Protein AF-A0A2V5GZK0-F1 (afdb_monomer_lite)

pLDDT: mean 77.57, std 19.07, range [30.5, 97.25]

Structure (mmCIF, N/CA/C/O backbone):
data_AF-A0A2V5GZK0-F1
#
_entry.id   AF-A0A2V5GZK0-F1
#
loop_
_atom_site.group_PDB
_atom_site.id
_atom_site.type_symbol
_atom_site.label_atom_id
_atom_site.label_alt_id
_atom_site.label_comp_id
_atom_site.label_asym_id
_atom_site.label_entity_id
_atom_site.label_seq_id
_atom_site.pdbx_PDB_ins_code
_atom_site.Cartn_x
_atom_site.Cartn_y
_atom_site.Cartn_z
_atom_site.occupancy
_atom_site.B_iso_or_equiv
_atom_site.auth_seq_id
_atom_site.auth_comp_id
_atom_site.auth_asym_id
_atom_site.auth_atom_id
_atom_site.pdbx_PDB_model_num
ATOM 1 N N . MET A 1 1 ? 24.890 25.738 12.153 1.00 35.41 1 MET A N 1
ATOM 2 C CA . MET A 1 1 ? 25.594 25.130 11.006 1.00 35.41 1 MET A CA 1
ATOM 3 C C . MET A 1 1 ? 24.716 25.341 9.793 1.00 35.41 1 MET A C 1
ATOM 5 O O . MET A 1 1 ? 23.676 24.708 9.693 1.00 35.41 1 MET A O 1
ATOM 9 N N . LEU A 1 2 ? 25.065 26.335 8.979 1.00 34.94 2 LEU A N 1
ATOM 10 C CA . LEU A 1 2 ? 24.353 26.691 7.757 1.00 34.94 2 LEU A CA 1
ATOM 11 C C . LEU A 1 2 ? 24.806 25.709 6.673 1.00 34.94 2 LEU A C 1
ATOM 13 O O . LEU A 1 2 ? 25.949 25.783 6.228 1.00 34.94 2 LEU A O 1
ATOM 17 N N . PHE A 1 3 ? 23.953 24.750 6.324 1.00 30.50 3 PHE A N 1
ATOM 18 C CA . PHE A 1 3 ? 24.156 23.928 5.136 1.00 30.50 3 PHE A CA 1
ATOM 19 C C . PHE A 1 3 ? 23.784 24.788 3.931 1.00 30.50 3 PHE A C 1
ATOM 21 O O . PHE A 1 3 ? 22.629 25.166 3.762 1.00 30.50 3 PHE A O 1
ATOM 28 N N . THR A 1 4 ? 24.793 25.178 3.163 1.00 37.44 4 THR A N 1
ATOM 29 C CA . THR A 1 4 ? 24.654 25.982 1.954 1.00 37.44 4 THR A CA 1
ATOM 30 C C . THR A 1 4 ? 23.901 25.193 0.880 1.00 37.44 4 THR A C 1
ATOM 32 O O . THR A 1 4 ? 24.264 24.068 0.540 1.00 37.44 4 THR A O 1
ATOM 35 N N . GLU A 1 5 ? 22.862 25.811 0.316 1.00 40.19 5 GLU A N 1
ATOM 36 C CA . GLU A 1 5 ? 22.024 25.305 -0.787 1.00 40.19 5 GLU A CA 1
ATOM 37 C C . GLU A 1 5 ? 22.779 25.183 -2.132 1.00 40.19 5 GLU A C 1
ATOM 39 O O . GLU A 1 5 ? 22.203 24.824 -3.156 1.00 40.19 5 GLU A O 1
ATOM 44 N N . GLU A 1 6 ? 24.090 25.431 -2.157 1.00 37.78 6 GLU A N 1
ATOM 45 C CA . GLU A 1 6 ? 24.890 25.494 -3.387 1.00 37.78 6 GLU A CA 1
ATOM 46 C C . GLU A 1 6 ? 25.381 24.128 -3.902 1.00 37.78 6 GLU A C 1
ATOM 48 O O . GLU A 1 6 ? 25.922 24.047 -5.003 1.00 37.78 6 GLU A O 1
ATOM 53 N N . SER A 1 7 ? 25.172 23.028 -3.169 1.00 36.62 7 SER A N 1
ATOM 54 C CA . SER A 1 7 ? 25.746 21.722 -3.547 1.00 36.62 7 SER A CA 1
ATOM 55 C C . SER A 1 7 ? 24.873 20.864 -4.487 1.00 36.62 7 SER A C 1
ATOM 57 O O . SER A 1 7 ? 25.317 19.817 -4.955 1.00 36.62 7 SER A O 1
ATOM 59 N N . MET A 1 8 ? 23.645 21.285 -4.823 1.00 36.19 8 MET A N 1
ATOM 60 C CA . MET A 1 8 ? 22.738 20.522 -5.712 1.00 36.19 8 MET A CA 1
ATOM 61 C C . MET A 1 8 ? 22.694 21.030 -7.165 1.00 36.19 8 MET A C 1
ATOM 63 O O . MET A 1 8 ? 21.909 20.536 -7.972 1.00 36.19 8 MET A O 1
ATOM 67 N N . ALA A 1 9 ? 23.564 21.973 -7.538 1.00 39.50 9 ALA A N 1
ATOM 68 C CA . ALA A 1 9 ? 23.581 22.598 -8.865 1.00 39.50 9 ALA A CA 1
ATOM 69 C C . ALA A 1 9 ? 24.653 22.039 -9.831 1.00 39.50 9 ALA A C 1
ATOM 71 O O . ALA A 1 9 ? 25.054 22.736 -10.760 1.00 39.50 9 ALA A O 1
ATOM 72 N N . SER A 1 10 ? 25.128 20.798 -9.647 1.00 36.19 10 SER A N 1
ATOM 73 C CA . SER A 1 10 ? 26.243 20.232 -10.442 1.00 36.19 10 SER A CA 1
ATOM 74 C C . SER A 1 10 ? 25.873 19.044 -11.344 1.00 36.19 10 SER A C 1
ATOM 76 O O . SER A 1 10 ? 26.700 18.191 -11.651 1.00 36.19 10 SER A O 1
ATOM 78 N N . CYS A 1 11 ? 24.629 18.968 -11.816 1.00 34.59 11 CYS A N 1
ATOM 79 C CA . CYS A 1 11 ? 24.262 18.071 -12.919 1.00 34.59 11 CYS A CA 1
ATOM 80 C C . CYS A 1 11 ? 23.410 18.819 -13.947 1.00 34.59 11 CYS A C 1
ATOM 82 O O . CYS A 1 11 ? 22.282 18.438 -14.249 1.00 34.59 11 CYS A O 1
ATOM 84 N N . ARG A 1 12 ? 23.956 19.906 -14.509 1.00 41.22 12 ARG A N 1
ATOM 85 C CA . ARG A 1 12 ? 23.490 20.403 -15.810 1.00 41.22 12 ARG A CA 1
ATOM 86 C C . ARG A 1 12 ? 23.936 19.407 -16.874 1.00 41.22 12 ARG A C 1
ATOM 88 O O . ARG A 1 12 ? 24.981 19.554 -17.499 1.00 41.22 12 ARG A O 1
ATOM 95 N N . HIS A 1 13 ? 23.163 18.344 -17.045 1.00 49.69 13 HIS A N 1
ATOM 96 C CA . HIS A 1 13 ? 23.164 17.629 -18.307 1.00 49.69 13 HIS A CA 1
ATOM 97 C C . HIS A 1 13 ? 22.406 18.518 -19.291 1.00 49.69 13 HIS A C 1
ATOM 99 O O . HIS A 1 13 ? 21.186 18.436 -19.404 1.00 49.69 13 HIS A O 1
ATOM 105 N N . ASP A 1 14 ? 23.149 19.402 -19.963 1.00 48.88 14 ASP A N 1
ATOM 106 C CA . ASP A 1 14 ? 22.725 20.177 -21.137 1.00 48.88 14 ASP A CA 1
ATOM 107 C C . ASP A 1 14 ? 22.464 19.234 -22.329 1.00 48.88 14 ASP A C 1
ATOM 109 O O . ASP A 1 14 ? 22.981 19.394 -23.432 1.00 48.88 14 ASP A O 1
ATOM 113 N N . THR A 1 15 ? 21.704 18.167 -22.104 1.00 59.91 15 THR A N 1
ATOM 114 C CA . THR A 1 15 ? 21.316 17.204 -23.121 1.00 59.91 15 THR A CA 1
ATOM 115 C C . THR A 1 15 ? 19.849 17.456 -23.402 1.00 59.91 15 THR A C 1
ATOM 117 O O . THR A 1 15 ? 18.971 17.099 -22.620 1.00 59.91 15 THR A O 1
ATOM 120 N N . ASN A 1 16 ? 19.591 18.154 -24.506 1.00 74.25 16 ASN A N 1
ATOM 121 C CA . ASN A 1 16 ? 18.241 18.430 -24.974 1.00 74.25 16 ASN A CA 1
ATOM 122 C C . ASN A 1 16 ? 17.464 17.095 -25.089 1.00 74.25 16 ASN A C 1
ATOM 124 O O . ASN A 1 16 ? 17.919 16.208 -25.813 1.00 74.25 16 ASN A O 1
ATOM 128 N N . PRO A 1 17 ? 16.310 16.917 -24.421 1.00 73.50 17 PRO A N 1
ATOM 129 C CA . PRO A 1 17 ? 15.533 15.671 -24.474 1.00 73.50 17 PRO A CA 1
ATOM 130 C C . PRO A 1 17 ? 15.155 15.259 -25.895 1.00 73.50 17 PRO A C 1
ATOM 132 O O . PRO A 1 17 ? 15.156 14.074 -26.223 1.00 73.50 17 PRO A O 1
ATOM 135 N N . LEU A 1 18 ? 14.914 16.246 -26.762 1.00 76.69 18 LEU A N 1
ATOM 136 C CA . LEU A 1 18 ? 14.644 16.028 -28.181 1.00 76.69 18 LEU A CA 1
ATOM 137 C C . LEU A 1 18 ? 15.878 15.498 -28.926 1.00 76.69 18 LEU A C 1
ATOM 139 O O . LEU A 1 18 ? 15.735 14.733 -29.875 1.00 76.69 18 LEU A O 1
ATOM 143 N N . ALA A 1 19 ? 17.086 15.858 -28.481 1.00 85.75 19 ALA A N 1
ATOM 144 C CA . ALA A 1 19 ? 18.325 15.306 -29.021 1.00 85.75 19 ALA A CA 1
ATOM 145 C C . ALA A 1 19 ? 18.513 13.839 -28.603 1.00 85.75 19 ALA A C 1
ATOM 147 O O . ALA A 1 19 ? 18.838 13.014 -29.447 1.00 85.75 19 ALA A O 1
ATOM 148 N N . ILE A 1 20 ? 18.197 13.478 -27.351 1.00 88.69 20 ILE A N 1
ATOM 149 C CA . ILE A 1 20 ? 18.253 12.077 -26.892 1.00 88.69 20 ILE A CA 1
ATOM 150 C C . ILE A 1 20 ? 17.269 11.206 -27.686 1.00 88.69 20 ILE A C 1
ATOM 152 O O . ILE A 1 20 ? 17.608 10.097 -28.095 1.00 88.69 20 ILE A O 1
ATOM 156 N N . GLU A 1 21 ? 16.049 11.689 -27.932 1.00 90.75 21 GLU A N 1
ATOM 157 C CA . GLU A 1 21 ? 15.072 10.957 -28.746 1.00 90.75 21 GLU A CA 1
ATOM 158 C C . GLU A 1 21 ? 15.518 10.800 -30.205 1.00 90.75 21 GLU A C 1
ATOM 160 O O . GLU A 1 21 ? 15.359 9.716 -30.776 1.00 90.75 21 GLU A O 1
ATOM 165 N N . ALA A 1 22 ? 16.120 11.841 -30.788 1.00 92.38 22 ALA A N 1
ATOM 166 C CA . ALA A 1 22 ? 16.704 11.779 -32.124 1.00 92.38 22 ALA A CA 1
ATOM 167 C C . ALA A 1 22 ? 17.863 10.768 -32.199 1.00 92.38 22 ALA A C 1
ATOM 169 O O . ALA A 1 22 ? 17.910 9.959 -33.129 1.00 92.38 22 ALA A O 1
ATOM 170 N N . ASP A 1 23 ? 18.741 10.743 -31.195 1.00 93.75 23 ASP A N 1
ATOM 171 C CA . ASP A 1 23 ? 19.868 9.810 -31.114 1.00 93.75 23 ASP A CA 1
ATOM 172 C C . ASP A 1 23 ? 19.394 8.361 -30.939 1.00 93.75 23 ASP A C 1
ATOM 174 O O . ASP A 1 23 ? 19.894 7.450 -31.605 1.00 93.75 23 ASP A O 1
ATOM 178 N N . ILE A 1 24 ? 18.369 8.127 -30.109 1.00 93.88 24 ILE A N 1
ATOM 179 C CA . ILE A 1 24 ? 17.726 6.809 -29.983 1.00 93.88 24 ILE A CA 1
ATOM 180 C C . ILE A 1 24 ? 17.176 6.363 -31.342 1.00 93.88 24 ILE A C 1
ATOM 182 O O . ILE A 1 24 ? 17.410 5.223 -31.753 1.00 93.88 24 ILE A O 1
ATOM 186 N N . ALA A 1 25 ? 16.464 7.241 -32.053 1.00 94.69 25 ALA A N 1
ATOM 187 C CA . ALA A 1 25 ? 15.909 6.930 -33.367 1.00 94.69 25 ALA A CA 1
ATOM 188 C C . ALA A 1 25 ? 17.008 6.611 -34.397 1.00 94.69 25 ALA A C 1
ATOM 190 O O . ALA A 1 25 ? 16.883 5.641 -35.153 1.00 94.69 25 ALA A O 1
ATOM 191 N N . ALA A 1 26 ? 18.111 7.364 -34.389 1.00 95.44 26 ALA A N 1
ATOM 192 C CA . ALA A 1 26 ? 19.259 7.129 -35.260 1.00 95.44 26 ALA A CA 1
ATOM 193 C C . ALA A 1 26 ? 19.912 5.761 -34.994 1.00 95.44 26 ALA A C 1
ATOM 195 O O . ALA A 1 26 ? 20.136 4.985 -35.926 1.00 95.44 26 ALA A O 1
ATOM 196 N N . VAL A 1 27 ? 20.142 5.415 -33.726 1.00 94.69 27 VAL A N 1
ATOM 197 C CA . VAL A 1 27 ? 20.726 4.126 -33.322 1.00 94.69 27 VAL A CA 1
ATOM 198 C C . VAL A 1 27 ? 19.794 2.954 -33.655 1.00 94.69 27 VAL A C 1
ATOM 200 O O . VAL A 1 27 ? 20.241 1.898 -34.109 1.00 94.69 27 VAL A O 1
ATOM 203 N N . VAL A 1 28 ? 18.478 3.122 -33.488 1.00 95.25 28 VAL A N 1
ATOM 204 C CA . VAL A 1 28 ? 17.486 2.112 -33.894 1.00 95.25 28 VAL A CA 1
ATOM 205 C C . VAL A 1 28 ? 17.525 1.878 -35.405 1.00 95.25 28 VAL A C 1
ATOM 207 O O . VAL A 1 28 ? 17.489 0.722 -35.837 1.00 95.25 28 VAL A O 1
ATOM 210 N N . LYS A 1 29 ? 17.654 2.943 -36.203 1.00 96.00 29 LYS A N 1
ATOM 211 C CA . LYS A 1 29 ? 17.807 2.841 -37.659 1.00 96.00 29 LYS A CA 1
ATOM 212 C C . LYS A 1 29 ? 19.083 2.084 -38.039 1.00 96.00 29 LYS A C 1
ATOM 214 O O . LYS A 1 29 ? 19.006 1.148 -38.831 1.00 96.00 29 LYS A O 1
ATOM 219 N N . GLN A 1 30 ? 20.220 2.401 -37.418 1.00 94.12 30 GLN A N 1
ATOM 220 C CA . GLN A 1 30 ? 21.481 1.682 -37.644 1.00 94.12 30 GLN A CA 1
ATOM 221 C C . GLN A 1 30 ? 21.363 0.186 -37.322 1.00 94.12 30 GLN A C 1
ATOM 223 O O . GLN A 1 30 ? 21.815 -0.657 -38.093 1.00 94.12 30 GLN A O 1
ATOM 228 N N . LEU A 1 31 ? 20.696 -0.182 -36.222 1.00 93.44 31 LEU A N 1
ATOM 229 C CA . LEU A 1 31 ? 20.450 -1.591 -35.893 1.00 93.44 31 LEU A CA 1
ATOM 230 C C . LEU A 1 31 ? 19.566 -2.295 -36.933 1.00 93.44 31 LEU A C 1
ATOM 232 O O . LEU A 1 31 ? 19.769 -3.482 -37.195 1.00 93.44 31 LEU A O 1
ATOM 236 N N . ALA A 1 32 ? 18.587 -1.598 -37.513 1.00 93.00 32 ALA A N 1
ATOM 237 C CA . ALA A 1 32 ? 17.757 -2.143 -38.585 1.00 93.00 32 ALA A CA 1
ATOM 238 C C . ALA A 1 32 ? 18.572 -2.373 -39.868 1.00 93.00 32 ALA A C 1
ATOM 240 O O . ALA A 1 32 ? 18.461 -3.436 -40.480 1.00 93.00 32 ALA A O 1
ATOM 241 N N . GLU A 1 33 ? 19.448 -1.432 -40.224 1.00 93.00 33 GLU A N 1
ATOM 242 C CA . GLU A 1 33 ? 20.371 -1.564 -41.356 1.00 93.00 33 GLU A CA 1
ATOM 243 C C . GLU A 1 33 ? 21.336 -2.745 -41.158 1.00 93.00 33 GLU A C 1
ATOM 245 O O . GLU A 1 33 ? 21.454 -3.597 -42.040 1.00 93.00 33 GLU A O 1
ATOM 250 N N . ILE A 1 34 ? 21.956 -2.874 -39.977 1.00 88.50 34 ILE A N 1
ATOM 251 C CA . ILE A 1 34 ? 22.852 -3.997 -39.639 1.00 88.50 34 ILE A CA 1
ATOM 252 C C . ILE A 1 34 ? 22.127 -5.345 -39.780 1.00 88.50 34 ILE A C 1
ATOM 254 O O . ILE A 1 34 ? 22.673 -6.291 -40.356 1.00 88.50 34 ILE A O 1
ATOM 258 N N . LYS A 1 35 ? 20.882 -5.446 -3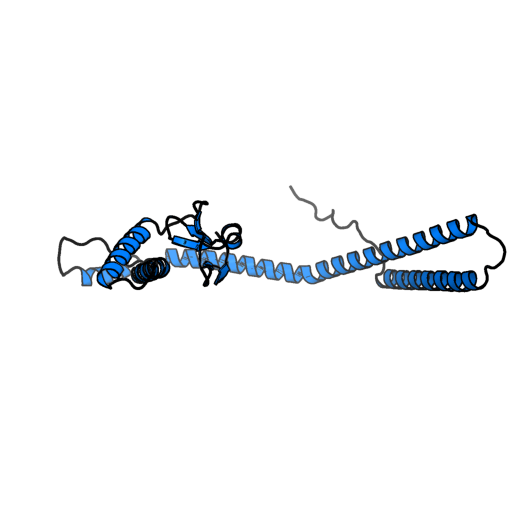9.295 1.00 88.19 35 LYS A N 1
ATOM 259 C CA . LYS A 1 35 ? 20.063 -6.662 -39.443 1.00 88.19 35 LYS A CA 1
ATOM 260 C C . LYS A 1 35 ? 19.786 -6.988 -40.907 1.00 88.19 35 LYS A C 1
ATOM 262 O O . LYS A 1 35 ? 19.984 -8.131 -41.315 1.00 88.19 35 LYS A O 1
ATOM 267 N N . HIS A 1 36 ? 19.401 -5.987 -41.694 1.00 89.12 36 HIS A N 1
ATOM 268 C CA . HIS A 1 36 ? 19.120 -6.153 -43.115 1.00 89.12 36 HIS A CA 1
ATOM 269 C C . HIS A 1 36 ? 20.352 -6.652 -43.891 1.00 89.12 36 HIS A C 1
ATOM 271 O O . HIS A 1 36 ? 20.274 -7.633 -44.635 1.00 89.12 36 HIS A O 1
ATOM 277 N N . TYR A 1 37 ? 21.527 -6.058 -43.654 1.00 83.06 37 TYR A N 1
ATOM 278 C CA . TYR A 1 37 ? 22.779 -6.519 -44.265 1.00 83.06 37 TYR A CA 1
ATOM 279 C C . TYR A 1 37 ? 23.138 -7.955 -43.861 1.00 83.06 37 TYR A C 1
ATOM 281 O O . TYR A 1 37 ? 23.608 -8.737 -44.694 1.00 83.06 37 TYR A O 1
ATOM 289 N N . ARG A 1 38 ? 22.886 -8.335 -42.602 1.00 81.00 38 ARG A N 1
ATOM 290 C CA . ARG A 1 38 ? 23.116 -9.700 -42.107 1.00 81.00 38 ARG A CA 1
ATOM 291 C C . ARG A 1 38 ? 22.225 -10.723 -42.812 1.00 81.00 38 ARG A C 1
ATOM 293 O O . ARG A 1 38 ? 22.697 -11.808 -43.145 1.00 81.00 38 ARG A O 1
ATOM 300 N N . GLU A 1 39 ? 20.962 -10.391 -43.052 1.00 83.25 39 GLU A N 1
ATOM 301 C CA . GLU A 1 39 ? 20.011 -11.245 -43.775 1.00 83.25 39 GLU A CA 1
ATOM 302 C C . GLU A 1 39 ? 20.422 -11.439 -45.240 1.00 83.25 39 GLU A C 1
ATOM 304 O O . GLU A 1 39 ? 20.500 -12.576 -45.712 1.00 83.25 39 GLU A O 1
ATOM 309 N N . ILE A 1 40 ? 20.804 -10.358 -45.931 1.00 81.94 40 ILE A N 1
ATOM 310 C CA . ILE A 1 40 ? 21.313 -10.429 -47.309 1.00 81.94 40 ILE A CA 1
ATOM 311 C C . ILE A 1 40 ? 22.568 -11.305 -47.378 1.00 81.94 40 ILE A C 1
ATOM 313 O O . ILE A 1 40 ? 22.696 -12.135 -48.279 1.00 81.94 40 ILE A O 1
ATOM 317 N N . ARG A 1 41 ? 23.500 -11.164 -46.429 1.00 72.44 41 ARG A N 1
ATOM 318 C CA . ARG A 1 41 ? 24.743 -11.946 -46.422 1.00 72.44 41 ARG A CA 1
ATOM 319 C C . ARG A 1 41 ? 24.501 -13.435 -46.164 1.00 72.44 41 ARG A C 1
ATOM 321 O O . ARG A 1 41 ? 25.094 -14.251 -46.866 1.00 72.44 41 ARG A O 1
ATOM 328 N N . LYS A 1 42 ? 23.586 -13.791 -45.251 1.00 67.88 42 LYS A N 1
ATOM 329 C CA . LYS A 1 42 ? 23.159 -15.188 -45.031 1.00 67.88 42 LYS A CA 1
ATOM 330 C C . LYS A 1 42 ? 22.637 -15.841 -46.314 1.00 67.88 42 LYS A C 1
ATOM 332 O O . LYS A 1 42 ? 22.940 -16.999 -46.557 1.00 67.88 42 LYS A O 1
ATOM 337 N N . SER A 1 43 ? 21.911 -15.095 -47.151 1.00 61.47 43 SER A N 1
ATOM 338 C CA . SER A 1 43 ? 21.399 -15.607 -48.433 1.00 61.47 43 SER A CA 1
ATOM 339 C C . SER A 1 43 ? 22.472 -15.789 -49.522 1.00 61.47 43 SER A C 1
ATOM 341 O O . SER A 1 43 ? 22.248 -16.522 -50.479 1.00 61.47 43 SER A O 1
ATOM 343 N N . LYS A 1 44 ? 23.642 -15.139 -49.386 1.00 64.81 44 LYS A N 1
ATOM 344 C CA . LYS A 1 44 ? 24.725 -15.124 -50.392 1.00 64.81 44 LYS A CA 1
ATOM 345 C C . LYS A 1 44 ? 25.951 -15.969 -50.017 1.00 64.81 44 LYS A C 1
ATOM 347 O O . LYS A 1 44 ? 26.822 -16.179 -50.860 1.00 64.81 44 LYS A O 1
ATOM 352 N N . GLN A 1 45 ? 26.058 -16.454 -48.779 1.00 55.78 45 GLN A N 1
ATOM 353 C CA . GLN A 1 45 ? 27.203 -17.247 -48.320 1.00 55.78 45 GLN A CA 1
ATOM 354 C C . GLN A 1 45 ? 27.067 -18.732 -48.691 1.00 55.78 45 GLN A C 1
ATOM 356 O O . GLN A 1 45 ? 26.679 -19.563 -47.879 1.00 55.78 45 GLN A O 1
ATOM 361 N N . HIS A 1 46 ? 27.484 -19.049 -49.919 1.00 52.41 46 HIS A N 1
ATOM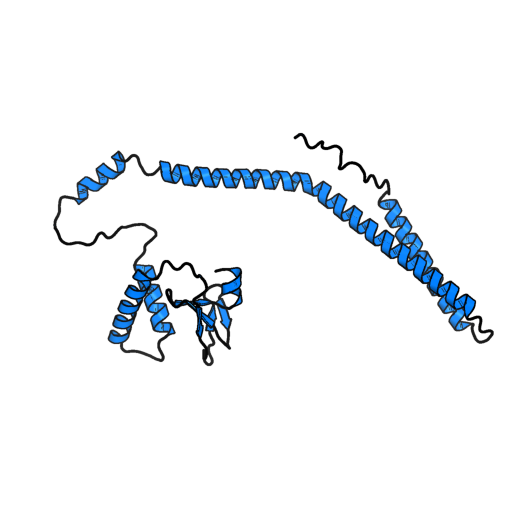 362 C CA . HIS A 1 46 ? 27.992 -20.374 -50.302 1.00 52.41 46 HIS A CA 1
ATOM 363 C C . HIS A 1 46 ? 29.500 -20.373 -50.631 1.00 52.41 46 HIS A C 1
ATOM 365 O O . HIS A 1 46 ? 30.029 -21.389 -51.068 1.00 52.41 46 HIS A O 1
ATOM 371 N N . ALA A 1 47 ? 30.237 -19.282 -50.388 1.00 51.22 47 ALA A N 1
ATOM 372 C CA . ALA A 1 47 ? 31.684 -19.257 -50.602 1.00 51.22 47 ALA A CA 1
ATOM 373 C C . ALA A 1 47 ? 32.409 -18.315 -49.623 1.00 51.22 47 ALA A C 1
ATOM 375 O O . ALA A 1 47 ? 31.995 -17.175 -49.425 1.00 51.22 47 ALA A O 1
ATOM 376 N N . ALA A 1 48 ? 33.518 -18.814 -49.067 1.00 56.28 48 ALA A N 1
ATOM 377 C CA . ALA A 1 48 ? 34.520 -18.151 -48.221 1.00 56.28 48 ALA A CA 1
ATOM 378 C C . ALA A 1 48 ? 34.131 -17.836 -46.754 1.00 56.28 48 ALA A C 1
ATOM 380 O O . ALA A 1 48 ? 33.583 -16.785 -46.417 1.00 56.28 48 ALA A O 1
ATOM 381 N N . ASN A 1 49 ? 34.530 -18.749 -45.859 1.00 60.53 49 ASN A N 1
ATOM 382 C CA . ASN A 1 49 ? 34.601 -18.558 -44.408 1.00 60.53 49 ASN A CA 1
ATOM 383 C C . ASN A 1 49 ? 35.663 -17.500 -44.048 1.00 60.53 49 ASN A C 1
ATOM 385 O O . ASN A 1 49 ? 36.857 -17.743 -44.202 1.00 60.53 49 ASN A O 1
ATOM 389 N N . SER A 1 50 ? 35.239 -16.352 -43.511 1.00 66.06 50 SER A N 1
ATOM 390 C CA . SER A 1 50 ? 36.106 -15.371 -42.839 1.00 66.06 50 SER A CA 1
ATOM 391 C C . SER A 1 50 ? 35.546 -15.119 -41.439 1.00 66.06 50 SER A C 1
ATOM 393 O O . SER A 1 50 ? 34.802 -14.169 -41.211 1.00 66.06 50 SER A O 1
ATOM 395 N N . LEU A 1 51 ? 35.884 -16.030 -40.522 1.00 67.19 51 LEU A N 1
ATOM 396 C CA . LEU A 1 51 ? 35.444 -16.046 -39.122 1.00 67.19 51 LEU A CA 1
ATOM 397 C C . LEU A 1 51 ? 35.731 -14.716 -38.397 1.00 67.19 51 LEU A C 1
ATOM 399 O O . LEU A 1 51 ? 34.905 -14.240 -37.627 1.00 67.19 51 LEU A O 1
ATOM 403 N N . ASP A 1 52 ? 36.869 -14.093 -38.701 1.00 73.12 52 ASP A N 1
ATOM 404 C CA . ASP A 1 52 ? 37.339 -12.846 -38.085 1.00 73.12 52 ASP A CA 1
ATOM 405 C C . ASP A 1 52 ? 36.410 -11.648 -38.356 1.00 73.12 52 ASP A C 1
ATOM 407 O O . ASP A 1 52 ? 36.048 -10.893 -37.454 1.00 73.12 52 ASP A O 1
ATOM 411 N N . LYS A 1 53 ? 35.899 -11.533 -39.590 1.00 75.44 53 LYS A N 1
ATOM 412 C CA . LYS A 1 53 ? 34.925 -10.488 -39.934 1.00 75.44 53 LYS A CA 1
ATOM 413 C C . LYS A 1 53 ? 33.632 -10.675 -39.153 1.00 75.44 53 LYS A C 1
ATOM 415 O O . LYS A 1 53 ? 33.068 -9.701 -38.672 1.00 75.44 53 LYS A O 1
ATOM 420 N N . ASP A 1 54 ? 33.162 -11.910 -39.010 1.00 79.00 54 ASP A N 1
ATOM 421 C CA . ASP A 1 54 ? 31.894 -12.193 -38.334 1.00 79.00 54 ASP A CA 1
ATOM 422 C C . ASP A 1 54 ? 31.959 -11.895 -36.827 1.00 79.00 54 ASP A C 1
ATOM 424 O O . ASP A 1 54 ? 30.973 -11.421 -36.259 1.00 79.00 54 ASP A O 1
ATOM 428 N N . VAL A 1 55 ? 33.128 -12.077 -36.202 1.00 83.94 55 VAL A N 1
ATOM 429 C CA . VAL A 1 55 ? 33.388 -11.644 -34.820 1.00 83.94 55 VAL A CA 1
ATOM 430 C C . VAL A 1 55 ? 33.385 -10.115 -34.715 1.00 83.94 55 VAL A C 1
ATOM 432 O O . VAL A 1 55 ? 32.676 -9.577 -33.866 1.00 83.94 55 VAL A O 1
ATOM 435 N N . ALA A 1 56 ? 34.082 -9.402 -35.607 1.00 85.00 56 ALA A N 1
ATOM 436 C CA . ALA A 1 56 ? 34.097 -7.934 -35.610 1.00 85.00 56 ALA A CA 1
ATOM 437 C C . ALA A 1 56 ? 32.688 -7.326 -35.784 1.00 85.00 56 ALA A C 1
ATOM 439 O O . ALA A 1 56 ? 32.318 -6.387 -35.079 1.00 85.00 56 ALA A O 1
ATOM 440 N N . TRP A 1 57 ? 31.861 -7.905 -36.662 1.00 83.25 57 TRP A N 1
ATOM 441 C CA . TRP A 1 57 ? 30.458 -7.507 -36.836 1.00 83.25 57 TRP A CA 1
ATOM 442 C C . TRP A 1 57 ? 29.616 -7.734 -35.578 1.00 83.25 57 TRP A C 1
ATOM 444 O O . TRP A 1 57 ? 28.762 -6.910 -35.255 1.00 83.25 57 TRP A O 1
ATOM 454 N N . MET A 1 58 ? 29.835 -8.847 -34.875 1.00 86.06 58 MET A N 1
ATOM 455 C CA . MET A 1 58 ? 29.115 -9.160 -33.640 1.00 86.06 58 MET A CA 1
ATOM 456 C C . MET A 1 58 ? 29.445 -8.161 -32.528 1.00 86.06 58 MET A C 1
ATOM 458 O O . MET A 1 58 ? 28.530 -7.693 -31.850 1.00 86.06 58 MET A O 1
ATOM 462 N N . VAL A 1 59 ? 30.726 -7.813 -32.377 1.00 90.38 59 VAL A N 1
ATOM 463 C CA . VAL A 1 59 ? 31.189 -6.811 -31.406 1.00 90.38 59 VAL A CA 1
ATOM 464 C C . VAL A 1 59 ? 30.575 -5.448 -31.721 1.00 90.38 59 VAL A C 1
ATOM 466 O O . VAL A 1 59 ? 29.962 -4.844 -30.846 1.00 90.38 59 VAL A O 1
ATOM 469 N N . PHE A 1 60 ? 30.616 -5.018 -32.983 1.00 89.25 60 PHE A N 1
ATOM 470 C CA . PHE A 1 60 ? 29.996 -3.760 -33.398 1.00 89.25 60 PHE A CA 1
ATOM 471 C C . PHE A 1 60 ? 28.474 -3.748 -33.155 1.00 89.25 60 PHE A C 1
ATOM 473 O O . PHE A 1 60 ? 27.931 -2.794 -32.602 1.00 89.25 60 PHE A O 1
ATOM 480 N N . GLU A 1 61 ? 27.759 -4.833 -33.482 1.00 91.75 61 GLU A N 1
ATOM 481 C CA . GLU A 1 61 ? 26.322 -4.958 -33.184 1.00 91.75 61 GLU A CA 1
ATOM 482 C C . GLU A 1 61 ? 26.045 -4.853 -31.669 1.00 91.75 61 GLU A C 1
ATOM 484 O O . GLU A 1 61 ? 25.041 -4.265 -31.252 1.00 91.75 61 GLU A O 1
ATOM 489 N N . GLN A 1 62 ? 26.922 -5.420 -30.837 1.00 94.38 62 GLN A N 1
ATOM 490 C CA . GLN A 1 62 ? 26.823 -5.348 -29.382 1.00 94.38 62 GLN A CA 1
ATOM 491 C C . GLN A 1 62 ? 27.078 -3.929 -28.854 1.00 94.38 62 GLN A C 1
ATOM 493 O O . GLN A 1 62 ? 26.326 -3.475 -27.990 1.00 94.38 62 GLN A O 1
ATOM 498 N N . GLU A 1 63 ? 28.061 -3.209 -29.392 1.00 95.38 63 GLU A N 1
ATOM 499 C CA . GLU A 1 63 ? 28.356 -1.816 -29.029 1.00 95.38 63 GLU A CA 1
ATOM 500 C C . GLU A 1 63 ? 27.170 -0.890 -29.323 1.00 95.38 63 GLU A C 1
ATOM 502 O O . GLU A 1 63 ? 26.716 -0.155 -28.445 1.00 95.38 63 GLU A O 1
ATOM 507 N N . ILE A 1 64 ? 26.578 -0.989 -30.516 1.00 93.81 64 ILE A N 1
ATOM 508 C CA . ILE A 1 64 ? 25.409 -0.178 -30.890 1.00 93.81 64 ILE A CA 1
ATOM 509 C C . ILE A 1 64 ? 24.194 -0.508 -30.001 1.00 93.81 64 ILE A C 1
ATOM 511 O O . ILE A 1 64 ? 23.442 0.382 -29.588 1.00 93.81 64 ILE A O 1
ATOM 515 N N . LYS A 1 65 ? 24.005 -1.784 -29.629 1.00 95.31 65 LYS A N 1
ATOM 516 C CA . LYS A 1 65 ? 22.973 -2.178 -28.650 1.00 95.31 65 LYS A CA 1
ATOM 517 C C . LYS A 1 65 ? 23.232 -1.581 -27.265 1.00 95.31 65 LYS A C 1
ATOM 519 O O . LYS A 1 65 ? 22.264 -1.164 -26.628 1.00 95.31 65 LYS A O 1
ATOM 524 N N . ALA A 1 66 ? 24.488 -1.530 -26.822 1.00 96.19 66 ALA A N 1
ATOM 525 C CA . ALA A 1 66 ? 24.878 -0.938 -25.544 1.00 96.19 66 ALA A CA 1
ATOM 526 C C . ALA A 1 66 ? 24.626 0.582 -25.519 1.00 96.19 66 ALA A C 1
ATOM 528 O O . ALA A 1 66 ? 24.068 1.108 -24.550 1.00 96.19 66 ALA A O 1
ATOM 529 N N . ILE A 1 67 ? 24.930 1.279 -26.618 1.00 95.00 67 ILE A N 1
ATOM 530 C CA . ILE A 1 67 ? 24.626 2.708 -26.784 1.00 95.00 67 ILE A CA 1
ATOM 531 C C . ILE A 1 67 ? 23.116 2.950 -26.671 1.00 95.00 67 ILE A C 1
ATOM 533 O O . ILE A 1 67 ? 22.682 3.806 -25.900 1.00 95.00 67 ILE A O 1
ATOM 537 N N . ARG A 1 68 ? 22.290 2.141 -27.349 1.00 95.88 68 ARG A N 1
ATOM 538 C CA . ARG A 1 68 ? 20.824 2.234 -27.245 1.00 95.88 68 ARG A CA 1
ATOM 539 C C . ARG A 1 68 ? 20.331 2.079 -25.806 1.00 95.88 68 ARG A C 1
ATOM 541 O O . ARG A 1 68 ? 19.452 2.828 -25.380 1.00 95.88 68 ARG A O 1
ATOM 548 N N . THR A 1 69 ? 20.851 1.099 -25.063 1.00 95.94 69 THR A N 1
ATOM 549 C CA . THR A 1 69 ? 20.452 0.896 -23.660 1.00 95.94 69 THR A CA 1
ATOM 550 C C . THR A 1 69 ? 20.834 2.085 -22.786 1.00 95.94 69 THR A C 1
ATOM 552 O O . THR A 1 69 ? 20.015 2.511 -21.976 1.00 95.94 69 THR A O 1
ATOM 555 N N . SER A 1 70 ? 22.017 2.667 -23.005 1.00 95.19 70 SER A N 1
ATOM 556 C CA . SER A 1 70 ? 22.468 3.861 -22.287 1.00 95.19 70 SER A CA 1
ATOM 557 C C . SER A 1 70 ? 21.558 5.066 -22.557 1.00 95.19 70 SER A C 1
ATOM 559 O O . SER A 1 70 ? 21.019 5.657 -21.623 1.00 95.19 70 SER A O 1
ATOM 561 N N . LEU A 1 71 ? 21.274 5.363 -23.831 1.00 94.62 71 LEU A N 1
ATOM 562 C CA . LEU A 1 71 ? 20.386 6.467 -24.220 1.00 94.62 71 LEU A CA 1
ATOM 563 C C . LEU A 1 71 ? 18.954 6.291 -23.691 1.00 94.62 71 LEU A C 1
ATOM 565 O O . LEU A 1 71 ? 18.323 7.251 -23.254 1.00 94.62 71 LEU A O 1
ATOM 569 N N . THR A 1 72 ? 18.445 5.056 -23.677 1.00 93.44 72 THR A N 1
ATOM 570 C CA . THR A 1 72 ? 17.121 4.753 -23.106 1.00 93.44 72 THR A CA 1
ATOM 571 C C . THR A 1 72 ? 17.101 5.000 -21.596 1.00 93.44 72 THR A C 1
ATOM 573 O O . THR A 1 72 ? 16.147 5.583 -21.083 1.00 93.44 72 THR A O 1
ATOM 576 N N . GLY A 1 73 ? 18.160 4.602 -20.885 1.00 94.69 73 GLY A N 1
ATOM 577 C CA . GLY A 1 73 ? 18.320 4.890 -19.460 1.00 94.69 73 GLY A CA 1
ATOM 578 C C . GLY A 1 73 ? 18.365 6.392 -19.171 1.00 94.69 73 GLY A C 1
ATOM 579 O O . GLY A 1 73 ? 17.670 6.858 -18.271 1.00 94.69 73 GLY A O 1
ATOM 580 N N . LEU A 1 74 ? 19.097 7.161 -19.983 1.00 92.38 74 LEU A N 1
ATOM 581 C CA . LEU A 1 74 ? 19.150 8.624 -19.883 1.00 92.38 74 LEU A CA 1
ATOM 582 C C . LEU A 1 74 ? 17.778 9.273 -20.101 1.00 92.38 74 LEU A C 1
ATOM 584 O O . LEU A 1 74 ? 17.394 10.156 -19.335 1.00 92.38 74 LEU A O 1
ATOM 588 N N . LYS A 1 75 ? 17.005 8.803 -21.089 1.00 93.12 75 LYS A N 1
ATOM 589 C CA . LYS A 1 75 ? 15.632 9.276 -21.322 1.00 93.12 75 LYS A CA 1
ATOM 590 C C . LYS A 1 75 ? 14.746 9.074 -20.090 1.00 93.12 75 LYS A C 1
ATOM 592 O O . LYS A 1 75 ? 14.012 9.985 -19.708 1.00 93.12 75 LYS A O 1
ATOM 597 N N . ILE A 1 76 ? 14.816 7.896 -19.4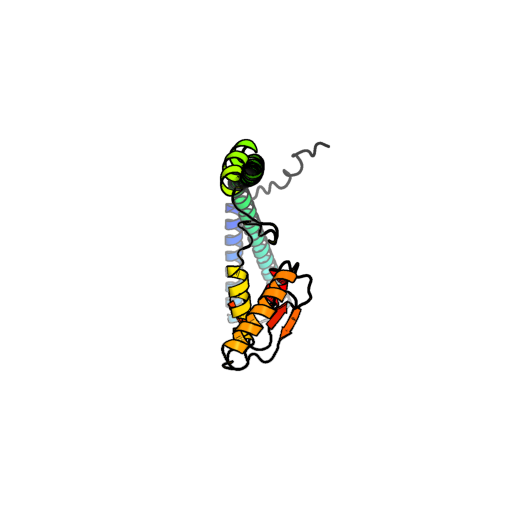68 1.00 92.75 76 ILE A N 1
ATOM 598 C CA . ILE A 1 76 ? 14.044 7.590 -18.257 1.00 92.75 76 ILE A CA 1
ATOM 599 C C . ILE A 1 76 ? 14.477 8.508 -17.115 1.00 92.75 76 ILE A C 1
ATOM 601 O O . ILE A 1 76 ? 13.627 9.166 -16.525 1.00 92.75 76 ILE A O 1
ATOM 605 N N . ALA A 1 77 ? 15.782 8.614 -16.850 1.00 92.19 77 ALA A N 1
ATOM 606 C CA . ALA A 1 77 ? 16.310 9.464 -15.785 1.00 92.19 77 ALA A CA 1
ATOM 607 C C . ALA A 1 77 ? 15.865 10.928 -15.937 1.00 92.19 77 ALA A C 1
ATOM 609 O O . ALA A 1 77 ? 15.419 11.541 -14.967 1.00 92.19 77 ALA A O 1
ATOM 610 N N . TYR A 1 78 ? 15.909 11.465 -17.161 1.00 89.19 78 TYR A N 1
ATOM 611 C CA . TYR A 1 78 ? 15.439 12.819 -17.446 1.00 89.19 78 TYR A CA 1
ATOM 612 C C . TYR A 1 78 ? 13.934 12.971 -17.209 1.00 89.19 78 TYR A C 1
ATOM 614 O O . TYR A 1 78 ? 13.501 13.919 -16.556 1.00 89.19 78 TYR A O 1
ATOM 622 N N . SER A 1 79 ? 13.127 12.030 -17.707 1.00 91.38 79 SER A N 1
ATOM 623 C CA . SER A 1 79 ? 11.675 12.052 -17.510 1.00 91.38 79 SER A CA 1
ATOM 624 C C . SER A 1 79 ? 11.309 11.993 -16.029 1.00 91.38 79 SER A C 1
ATOM 626 O O . SER A 1 79 ? 10.425 12.725 -15.593 1.00 91.38 79 SER A O 1
ATOM 628 N N . THR A 1 80 ? 11.992 11.151 -15.252 1.00 92.12 80 THR A N 1
ATOM 629 C CA . THR A 1 80 ? 11.787 11.042 -13.806 1.00 92.12 80 THR A CA 1
ATOM 630 C C . THR A 1 80 ? 12.174 12.335 -13.095 1.00 92.12 80 THR A C 1
ATOM 632 O O . THR A 1 80 ? 11.392 12.837 -12.295 1.00 92.12 80 THR A O 1
ATOM 635 N N . ALA A 1 81 ? 13.332 12.920 -13.415 1.00 91.00 81 ALA A N 1
ATOM 636 C CA . ALA A 1 81 ? 13.753 14.196 -12.837 1.00 91.00 81 ALA A CA 1
ATOM 637 C C . ALA A 1 81 ? 12.781 15.337 -13.185 1.00 91.00 81 ALA A C 1
ATOM 639 O O . ALA A 1 81 ? 12.450 16.156 -12.331 1.00 91.00 81 ALA A O 1
ATOM 640 N N . SER A 1 82 ? 12.286 15.373 -14.425 1.00 90.62 82 SER A N 1
ATOM 641 C CA . SER A 1 82 ? 11.302 16.364 -14.860 1.00 90.62 82 SER A CA 1
ATOM 642 C C . SER A 1 82 ? 9.976 16.216 -14.114 1.00 90.62 82 SER A C 1
ATOM 644 O O . SER A 1 82 ? 9.471 17.213 -13.607 1.00 90.62 82 SER A O 1
ATOM 646 N N . ALA A 1 83 ? 9.457 14.991 -13.977 1.00 93.75 83 ALA A N 1
ATOM 647 C CA . ALA A 1 83 ? 8.235 14.718 -13.220 1.00 93.75 83 ALA A CA 1
ATOM 648 C C . ALA A 1 83 ? 8.378 15.126 -11.745 1.00 93.75 83 ALA A C 1
ATOM 650 O O . ALA A 1 83 ? 7.540 15.855 -11.230 1.00 93.75 83 ALA A O 1
ATOM 651 N N . ILE A 1 84 ? 9.492 14.767 -11.096 1.00 93.25 84 ILE A N 1
ATOM 652 C CA . ILE A 1 84 ? 9.772 15.173 -9.708 1.00 93.25 84 ILE A CA 1
ATOM 653 C C . ILE A 1 84 ? 9.779 16.700 -9.569 1.00 93.25 84 ILE A C 1
ATOM 655 O O . ILE A 1 84 ? 9.181 17.237 -8.641 1.00 93.25 84 ILE A O 1
ATOM 659 N N . ASN A 1 85 ? 10.430 17.413 -10.490 1.00 92.56 85 ASN A N 1
ATOM 660 C CA . ASN A 1 85 ? 10.481 18.874 -10.447 1.00 92.56 85 ASN A CA 1
ATOM 661 C C . ASN A 1 85 ? 9.105 19.518 -10.671 1.00 92.56 85 ASN A C 1
ATOM 663 O O . ASN A 1 85 ? 8.808 20.535 -10.049 1.00 92.56 85 ASN A O 1
ATOM 667 N N . GLN A 1 86 ? 8.277 18.939 -11.544 1.00 94.12 86 GLN A N 1
ATOM 668 C CA . GLN A 1 86 ? 6.912 19.407 -11.798 1.00 94.12 86 GLN A CA 1
ATOM 669 C C . GLN A 1 86 ? 5.987 19.155 -10.604 1.00 94.12 86 GLN A C 1
ATOM 671 O O . GLN A 1 86 ? 5.188 20.025 -10.265 1.00 94.12 86 GLN A O 1
ATOM 676 N N . ASP A 1 87 ? 6.129 18.006 -9.943 1.00 96.38 87 ASP A N 1
ATOM 677 C CA . ASP A 1 87 ? 5.276 17.605 -8.822 1.00 96.38 87 ASP A CA 1
ATOM 678 C C . ASP A 1 87 ? 5.725 18.220 -7.484 1.00 96.38 87 ASP A C 1
ATOM 680 O O . ASP A 1 87 ? 4.926 18.342 -6.555 1.00 96.38 87 ASP A O 1
ATOM 684 N N . SER A 1 88 ? 6.985 18.659 -7.376 1.00 95.19 88 SER A N 1
ATOM 685 C CA . SER A 1 88 ? 7.579 19.216 -6.150 1.00 95.19 88 SER A CA 1
ATOM 686 C C . SER A 1 88 ? 6.753 20.344 -5.492 1.00 95.19 88 SER A C 1
ATOM 688 O O . SER A 1 88 ? 6.513 20.270 -4.278 1.00 95.19 88 SER A O 1
ATOM 690 N N . PRO A 1 89 ? 6.228 21.349 -6.231 1.00 96.12 89 PRO A N 1
ATOM 691 C CA . PRO A 1 89 ? 5.389 22.390 -5.639 1.00 96.12 89 PRO A CA 1
ATOM 692 C C . PRO A 1 89 ? 4.083 21.843 -5.053 1.00 96.12 89 PRO A C 1
ATOM 694 O O . PRO A 1 89 ? 3.694 22.235 -3.955 1.00 96.12 89 PRO A O 1
ATOM 697 N N . LEU A 1 90 ? 3.421 20.913 -5.752 1.00 96.31 90 LEU A N 1
ATOM 698 C CA . LEU A 1 90 ? 2.178 20.301 -5.280 1.00 96.31 90 LEU A CA 1
ATOM 699 C C . LEU A 1 90 ? 2.422 19.448 -4.030 1.00 96.31 90 LEU A C 1
ATOM 701 O O . LEU A 1 90 ? 1.661 19.539 -3.071 1.00 96.31 90 LEU A O 1
ATOM 705 N N . ILE A 1 91 ? 3.502 18.665 -4.011 1.00 94.19 91 ILE A N 1
ATOM 706 C CA . ILE A 1 91 ? 3.895 17.863 -2.843 1.00 94.19 91 ILE A CA 1
ATOM 707 C C . ILE A 1 91 ? 4.142 18.769 -1.635 1.00 94.19 91 ILE A C 1
ATOM 709 O O . ILE A 1 91 ? 3.669 18.468 -0.543 1.00 94.19 91 ILE A O 1
ATOM 713 N N . THR A 1 92 ? 4.821 19.901 -1.830 1.00 96.25 92 THR A N 1
ATOM 714 C CA . THR A 1 92 ? 5.086 20.866 -0.753 1.00 96.25 92 THR A CA 1
ATOM 715 C C . THR A 1 92 ? 3.788 21.471 -0.210 1.00 96.25 92 THR A C 1
ATOM 717 O O . THR A 1 92 ? 3.633 21.610 1.003 1.00 96.25 92 THR A O 1
ATOM 720 N N . LEU A 1 93 ? 2.824 21.785 -1.084 1.00 97.25 93 LEU A N 1
ATOM 721 C CA . LEU A 1 93 ? 1.500 22.258 -0.669 1.00 97.25 93 LEU A CA 1
ATOM 722 C C . LEU A 1 93 ? 0.742 21.201 0.144 1.00 97.25 93 LEU A C 1
ATOM 724 O O . LEU A 1 93 ? 0.228 21.516 1.214 1.00 97.25 93 LEU A O 1
ATOM 728 N N . LEU A 1 94 ? 0.723 19.949 -0.318 1.00 96.62 94 LEU A N 1
ATOM 729 C CA . LEU A 1 94 ? 0.061 18.848 0.388 1.00 96.62 94 LEU A CA 1
ATOM 730 C C . LEU A 1 94 ? 0.709 18.567 1.748 1.00 96.62 94 LEU A C 1
ATOM 732 O O . LEU A 1 94 ? 0.006 18.352 2.731 1.00 96.62 94 LEU A O 1
ATOM 736 N N . GLN A 1 95 ? 2.039 18.626 1.834 1.00 96.94 95 GLN A N 1
ATOM 737 C CA . GLN A 1 95 ? 2.763 18.495 3.100 1.00 96.94 95 GLN A CA 1
ATOM 738 C C . GLN A 1 95 ? 2.413 19.620 4.080 1.00 96.94 95 GLN A C 1
ATOM 740 O O . GLN A 1 95 ? 2.268 19.367 5.276 1.00 96.94 95 GLN A O 1
ATOM 745 N N . ALA A 1 96 ? 2.255 20.854 3.592 1.00 96.31 96 ALA A N 1
ATOM 746 C CA . ALA A 1 96 ? 1.834 21.980 4.420 1.00 96.31 96 ALA A CA 1
ATOM 747 C C . ALA A 1 96 ? 0.387 21.816 4.915 1.00 96.31 96 ALA A C 1
ATOM 749 O O . ALA A 1 96 ? 0.114 22.052 6.094 1.00 96.31 96 ALA A O 1
ATOM 750 N N . GLU A 1 97 ? -0.523 21.368 4.047 1.00 96.56 97 GLU A N 1
ATOM 751 C CA . GLU A 1 97 ? -1.917 21.090 4.406 1.00 96.56 97 GLU A CA 1
ATOM 752 C C . GLU A 1 97 ? -2.021 19.954 5.433 1.00 96.56 97 GLU A C 1
ATOM 754 O O . GLU A 1 97 ? -2.720 20.087 6.438 1.00 96.56 97 GLU A O 1
ATOM 759 N N . GLU A 1 98 ? -1.276 18.864 5.247 1.00 96.44 98 GLU A N 1
ATOM 760 C CA . GLU A 1 98 ? -1.230 17.750 6.194 1.00 96.44 98 GLU A CA 1
ATOM 761 C C . GLU A 1 98 ? -0.632 18.179 7.542 1.00 96.44 98 GLU A C 1
ATOM 763 O O . GLU A 1 98 ? -1.176 17.845 8.599 1.00 96.44 98 GLU A O 1
ATOM 768 N N . ALA A 1 99 ? 0.437 18.984 7.531 1.00 96.19 99 ALA A N 1
ATOM 769 C CA . ALA A 1 99 ? 1.007 19.556 8.747 1.00 96.19 99 ALA A CA 1
ATOM 770 C C . ALA A 1 99 ? -0.024 20.422 9.488 1.00 96.19 99 ALA A C 1
ATOM 772 O O . ALA A 1 99 ? -0.200 20.272 10.702 1.00 96.19 99 ALA A O 1
ATOM 773 N N . GLN A 1 100 ? -0.769 21.262 8.767 1.00 94.94 100 GLN A N 1
ATOM 774 C CA . GLN A 1 100 ? -1.845 22.064 9.341 1.00 94.94 100 GLN A CA 1
ATOM 775 C C . GLN A 1 100 ? -2.975 21.187 9.895 1.00 94.94 100 GLN A C 1
ATOM 777 O O . GLN A 1 100 ? -3.414 21.396 11.024 1.00 94.94 100 GLN A O 1
ATOM 782 N N . ALA A 1 101 ? -3.419 20.172 9.156 1.00 94.56 101 ALA A N 1
ATOM 783 C CA . ALA A 1 101 ? -4.448 19.239 9.605 1.00 94.56 101 ALA A CA 1
ATOM 784 C C . ALA A 1 101 ? -4.013 18.469 10.863 1.00 94.56 101 ALA A C 1
ATOM 786 O O . ALA A 1 101 ? -4.810 18.278 11.786 1.00 94.56 101 ALA A O 1
ATOM 787 N N . SER A 1 102 ? -2.738 18.078 10.942 1.00 94.75 102 SER A N 1
ATOM 788 C CA . SER A 1 102 ? -2.169 17.417 12.118 1.00 94.75 102 SER A CA 1
ATOM 789 C C . SER A 1 102 ? -2.171 18.337 13.345 1.00 94.75 102 SER A C 1
ATOM 791 O O . SER A 1 102 ? -2.596 17.923 14.425 1.00 94.75 102 SER A O 1
ATOM 793 N N . SER A 1 103 ? -1.800 19.610 13.167 1.00 91.38 103 SER A N 1
ATOM 794 C CA . SER A 1 103 ? -1.846 20.627 14.220 1.00 91.38 103 SER A CA 1
ATOM 795 C C . SER A 1 103 ? -3.282 20.887 14.672 1.00 91.38 103 SER A C 1
ATOM 797 O O . SER A 1 103 ? -3.570 20.836 15.867 1.00 91.38 103 SER A O 1
ATOM 799 N N . ASN A 1 104 ? -4.212 21.037 13.724 1.00 93.19 104 ASN A N 1
ATOM 800 C CA . ASN A 1 104 ? -5.639 21.196 14.000 1.00 93.19 104 ASN A CA 1
ATOM 801 C C . ASN A 1 104 ? -6.185 20.027 14.822 1.00 93.19 104 ASN A C 1
ATOM 803 O O . ASN A 1 104 ? -6.944 20.239 15.763 1.00 93.19 104 ASN A O 1
ATOM 807 N N . ARG A 1 105 ? -5.777 18.792 14.510 1.00 87.50 105 ARG A N 1
ATOM 808 C CA . ARG A 1 105 ? -6.176 17.606 15.274 1.00 87.50 105 ARG A CA 1
ATOM 809 C C . ARG A 1 105 ? -5.654 17.654 16.711 1.00 87.50 105 ARG A C 1
ATOM 811 O O . ARG A 1 105 ? -6.404 17.338 17.632 1.00 87.50 105 ARG A O 1
ATOM 818 N N . ILE A 1 106 ? -4.400 18.060 16.918 1.00 90.00 106 ILE A N 1
ATOM 819 C CA . ILE A 1 106 ? -3.814 18.217 18.260 1.00 90.00 106 ILE A CA 1
ATOM 820 C C . ILE A 1 106 ? -4.568 19.290 19.048 1.00 90.00 106 ILE A C 1
ATOM 822 O O . ILE A 1 106 ? -4.994 19.024 20.172 1.00 90.00 106 ILE A O 1
ATOM 826 N N . LEU A 1 107 ? -4.792 20.459 18.443 1.00 87.75 107 LEU A N 1
ATOM 827 C CA . LEU A 1 107 ? -5.534 21.558 19.058 1.00 87.75 107 LEU A CA 1
ATOM 828 C C . LEU A 1 107 ? -6.977 21.157 19.370 1.00 87.75 107 LEU A C 1
ATOM 830 O O . LEU A 1 107 ? -7.464 21.455 20.450 1.00 87.75 107 LEU A O 1
ATOM 834 N N . ALA A 1 108 ? -7.654 20.423 18.485 1.00 85.00 108 ALA A N 1
ATOM 835 C CA . ALA A 1 108 ? -9.005 19.923 18.734 1.00 85.00 108 ALA A CA 1
ATOM 836 C C . ALA A 1 108 ? -9.044 18.924 19.900 1.00 85.00 108 ALA A C 1
ATOM 838 O O . ALA A 1 108 ? -9.953 18.978 20.729 1.00 85.00 108 ALA A O 1
ATOM 839 N N . HIS A 1 109 ? -8.053 18.034 20.006 1.00 81.31 109 HIS A N 1
ATOM 840 C CA . HIS A 1 109 ? -7.932 17.124 21.145 1.00 81.31 109 HIS A CA 1
ATOM 841 C C . HIS A 1 109 ? -7.640 17.871 22.452 1.00 81.31 109 HIS A C 1
ATOM 843 O O . HIS A 1 109 ? -8.225 17.534 23.477 1.00 81.31 109 HIS A O 1
ATOM 849 N N . GLN A 1 110 ? -6.773 18.886 22.430 1.00 80.62 110 GLN A N 1
ATOM 850 C CA . GLN A 1 110 ? -6.478 19.726 23.595 1.00 80.62 110 GLN A CA 1
ATOM 851 C C . GLN A 1 110 ? -7.688 20.560 24.004 1.00 80.62 110 GLN A C 1
ATOM 853 O O . GLN A 1 110 ? -8.093 20.493 25.155 1.00 80.62 110 GLN A O 1
ATOM 858 N N . ALA A 1 111 ? -8.341 21.230 23.057 1.00 75.75 111 ALA A N 1
ATOM 859 C CA . ALA A 1 111 ? -9.567 21.976 23.292 1.00 75.75 111 ALA A CA 1
ATOM 860 C C . ALA A 1 111 ? -10.689 21.067 23.796 1.00 75.75 111 ALA A C 1
ATOM 862 O O . ALA A 1 111 ? -11.465 21.491 24.629 1.00 75.75 111 ALA A O 1
ATOM 863 N N . SER A 1 112 ? -10.771 19.806 23.367 1.00 68.38 112 SER A N 1
ATOM 864 C CA 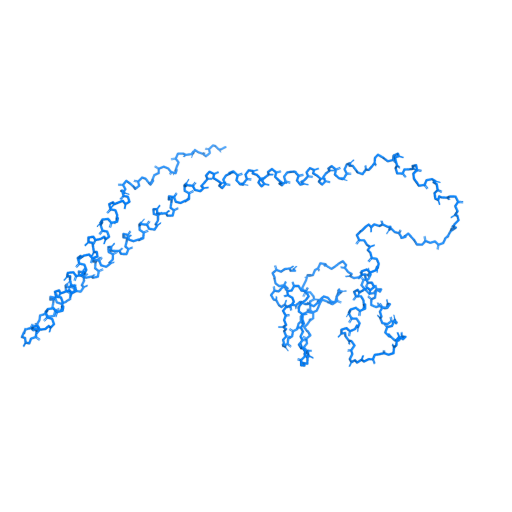. SER A 1 112 ? -11.738 18.848 23.931 1.00 68.38 112 SER A CA 1
ATOM 865 C C . SER A 1 112 ? -11.379 18.408 25.357 1.00 68.38 112 SER A C 1
ATOM 867 O O . SER A 1 112 ? -12.267 18.049 26.121 1.00 68.38 112 SER A O 1
ATOM 869 N N . ARG A 1 113 ? -10.092 18.446 25.735 1.00 60.88 113 ARG A N 1
ATOM 870 C CA . ARG A 1 113 ? -9.634 18.226 27.121 1.00 60.88 113 ARG A CA 1
ATOM 871 C C . ARG A 1 113 ? -9.825 19.466 27.998 1.00 60.88 113 ARG A C 1
ATOM 873 O O . ARG A 1 113 ? -10.132 19.313 29.170 1.00 60.88 113 ARG A O 1
ATOM 880 N N . GLU A 1 114 ? -9.659 20.666 27.447 1.00 54.88 114 GLU A N 1
ATOM 881 C CA . GLU A 1 114 ? -9.859 21.951 28.139 1.00 54.88 114 GLU A CA 1
ATOM 882 C C . GLU A 1 114 ? -11.331 22.396 28.152 1.00 54.88 114 GLU A C 1
ATOM 884 O O . GLU A 1 114 ? -11.738 23.157 29.018 1.00 54.88 114 GLU A O 1
ATOM 889 N N . ARG A 1 115 ? -12.151 21.869 27.234 1.00 50.59 115 ARG A N 1
ATOM 890 C CA . ARG A 1 115 ? -13.620 21.947 27.202 1.00 50.59 115 ARG A CA 1
ATOM 891 C C . ARG A 1 115 ? -14.248 20.700 27.836 1.00 50.59 115 ARG A C 1
ATOM 893 O O . ARG A 1 115 ? -15.371 20.325 27.505 1.00 50.59 115 ARG A O 1
ATOM 900 N N . LEU A 1 116 ? -13.528 20.059 28.759 1.00 53.09 116 LEU A N 1
ATOM 901 C CA . LEU A 1 116 ? -14.198 19.489 29.919 1.00 53.09 116 LEU A CA 1
ATOM 902 C C . LEU A 1 116 ? -14.857 20.689 30.596 1.00 53.09 116 LEU A C 1
ATOM 904 O O . LEU A 1 116 ? -14.161 21.607 31.019 1.00 53.09 116 LEU A O 1
ATOM 908 N N . LEU A 1 117 ? -16.185 20.722 30.516 1.00 50.09 117 LEU A N 1
ATOM 909 C CA . LEU A 1 117 ? -17.075 21.760 31.028 1.00 50.09 117 LEU A CA 1
ATOM 910 C C . LEU A 1 117 ? -16.502 22.397 32.297 1.00 50.09 117 LEU A C 1
ATOM 912 O O . LEU A 1 117 ? -15.988 21.681 33.163 1.00 50.09 117 LEU A O 1
ATOM 916 N N . LEU A 1 118 ? -16.598 23.729 32.389 1.00 48.72 118 LEU A N 1
ATOM 917 C CA . LEU A 1 118 ? -16.332 24.457 33.627 1.00 48.72 118 LEU A CA 1
ATOM 918 C C . LEU A 1 118 ? -16.952 23.649 34.763 1.00 48.72 118 LEU A C 1
ATOM 920 O O . LEU A 1 118 ? -18.131 23.308 34.711 1.00 48.72 118 LEU A O 1
ATOM 924 N N . GLN A 1 119 ? -16.124 23.282 35.736 1.00 47.03 119 GLN A N 1
ATOM 925 C CA . GLN A 1 119 ? -16.442 22.363 36.829 1.00 47.03 119 GLN A CA 1
ATOM 926 C C . GLN A 1 119 ? -17.741 22.736 37.576 1.00 47.03 119 GLN A C 1
ATOM 928 O O . GLN A 1 119 ? -18.335 21.889 38.229 1.00 47.03 119 GLN A O 1
ATOM 933 N N . GLU A 1 120 ? -18.211 23.971 37.403 1.00 48.94 120 GLU A N 1
ATOM 934 C CA . GLU A 1 120 ? -19.469 24.528 37.895 1.00 48.94 120 GLU A CA 1
ATOM 935 C C . GLU A 1 120 ? -20.724 24.016 37.144 1.00 48.94 120 GLU A C 1
ATOM 937 O O . GLU A 1 120 ? -21.711 23.692 37.797 1.00 48.94 120 GLU A O 1
ATOM 942 N N . GLU A 1 121 ? -20.698 23.827 35.815 1.00 51.59 121 GLU A N 1
ATOM 943 C CA . GLU A 1 121 ? -21.870 23.359 35.036 1.00 51.59 121 GLU A CA 1
ATOM 944 C C . GLU A 1 121 ? -22.180 21.864 35.258 1.00 51.59 121 GLU A C 1
ATOM 946 O O . GLU A 1 121 ? -23.330 21.436 35.171 1.00 51.59 121 GLU A O 1
ATOM 951 N N . ILE A 1 122 ? -21.164 21.050 35.576 1.00 54.47 122 ILE A N 1
ATOM 952 C CA . ILE A 1 122 ? -21.349 19.630 35.934 1.00 54.47 122 ILE A CA 1
ATOM 953 C C . ILE A 1 122 ? -21.876 19.495 37.371 1.00 54.47 122 ILE A C 1
ATOM 955 O O . ILE A 1 122 ? -22.619 18.561 37.675 1.00 54.47 122 ILE A O 1
ATOM 959 N N . GLN A 1 123 ? -21.517 20.423 38.260 1.00 52.56 123 GLN A N 1
ATOM 960 C CA . GLN A 1 123 ? -21.904 20.360 39.668 1.00 52.56 123 GLN A CA 1
ATOM 961 C C . GLN A 1 123 ? -23.408 20.614 39.856 1.00 52.56 123 GLN A C 1
ATOM 963 O O . GLN A 1 123 ? -24.046 19.931 40.656 1.00 52.56 123 GLN A O 1
ATOM 968 N N . GLU A 1 124 ? -23.992 21.483 39.028 1.00 49.09 124 GLU A N 1
ATOM 969 C CA . GLU A 1 124 ? -25.425 21.805 39.043 1.00 49.09 124 GLU A CA 1
ATOM 970 C C . GLU A 1 124 ? -26.317 20.636 38.567 1.00 49.09 124 GLU A C 1
ATOM 972 O O . GLU A 1 124 ? -27.457 20.499 39.007 1.00 49.09 124 GLU A O 1
ATOM 977 N N . PHE A 1 125 ? -25.792 19.731 37.729 1.00 44.59 125 PHE A N 1
ATOM 978 C CA . PHE A 1 125 ? -26.515 18.527 37.292 1.00 44.59 125 PHE A CA 1
ATOM 979 C C . PHE A 1 125 ? -26.418 17.355 38.283 1.00 44.59 125 PHE A C 1
ATOM 981 O O . PHE A 1 125 ? -27.304 16.502 38.311 1.00 44.59 125 PHE A O 1
ATOM 988 N N . CYS A 1 126 ? -25.364 17.305 39.103 1.00 42.81 126 CYS A N 1
ATOM 989 C CA . CYS A 1 126 ? -25.136 16.213 40.053 1.00 42.81 126 CYS A CA 1
ATOM 990 C C . CYS A 1 126 ? -25.929 16.368 41.358 1.00 42.81 126 CYS A C 1
ATOM 992 O O . CYS A 1 126 ? -26.330 15.361 41.933 1.00 42.81 126 CYS A O 1
ATOM 994 N N . GLU A 1 127 ? -26.195 17.588 41.832 1.00 42.97 127 GLU A N 1
ATOM 995 C CA . GLU A 1 127 ? -26.907 17.789 43.108 1.00 42.97 127 GLU A CA 1
ATOM 996 C C . GLU A 1 127 ? -28.387 17.367 43.053 1.00 42.97 127 GLU A C 1
ATOM 998 O O . GLU A 1 127 ? -28.962 17.014 44.080 1.00 42.97 127 GLU A O 1
ATOM 1003 N N . ALA A 1 128 ? -28.987 17.298 41.860 1.00 39.38 128 ALA A N 1
ATOM 1004 C CA . ALA A 1 128 ? -30.391 16.921 41.693 1.00 39.38 128 ALA A CA 1
ATOM 1005 C C . ALA A 1 128 ? -30.662 15.399 41.760 1.00 39.38 128 ALA A C 1
ATOM 1007 O O . ALA A 1 128 ? -31.784 15.002 42.071 1.00 39.38 128 ALA A O 1
ATOM 1008 N N . GLU A 1 129 ? -29.672 14.530 41.506 1.00 38.81 129 GLU A N 1
ATOM 1009 C CA . GLU A 1 129 ? -29.832 13.060 41.610 1.00 38.81 129 GLU A CA 1
ATOM 1010 C C . GLU A 1 129 ? -29.381 12.485 42.971 1.00 38.81 129 GLU A C 1
ATOM 1012 O O . GLU A 1 129 ? -29.597 11.303 43.241 1.00 38.81 129 GLU A O 1
ATOM 1017 N N . VAL A 1 130 ? -28.780 13.293 43.856 1.00 45.88 130 VAL A N 1
ATOM 1018 C CA . VAL A 1 130 ? -28.161 12.812 45.113 1.00 45.88 130 VAL A CA 1
ATOM 1019 C C . VAL A 1 130 ? -29.152 12.671 46.282 1.00 45.88 130 VAL A C 1
ATOM 1021 O O . VAL A 1 130 ? -28.826 12.032 47.283 1.00 45.88 130 VAL A O 1
ATOM 1024 N N . GLU A 1 131 ? -30.394 13.152 46.177 1.00 43.94 131 GLU A N 1
ATOM 1025 C CA . GLU A 1 131 ? -31.350 13.067 47.299 1.00 43.94 131 GLU A CA 1
ATOM 1026 C C . GLU A 1 131 ? -32.060 11.711 47.499 1.00 43.94 131 GLU A C 1
ATOM 1028 O O . GLU A 1 131 ? -32.862 11.586 48.424 1.00 43.94 131 GLU A O 1
ATOM 1033 N N . PHE A 1 132 ? -31.742 10.645 46.752 1.00 31.91 132 PHE A N 1
ATOM 1034 C CA . PHE A 1 132 ? -32.309 9.314 47.038 1.00 31.91 132 PHE A CA 1
ATOM 1035 C C . PHE A 1 132 ? -31.274 8.169 47.032 1.00 31.91 132 PHE A C 1
ATOM 1037 O O . PHE A 1 132 ? -30.926 7.640 45.985 1.00 31.91 132 PHE A O 1
ATOM 1044 N N . THR A 1 133 ? -30.827 7.812 48.253 1.00 42.75 133 THR A N 1
ATOM 1045 C CA . THR A 1 133 ? -30.603 6.457 48.843 1.00 42.75 133 THR A CA 1
ATOM 1046 C C . THR A 1 133 ? -29.875 5.372 48.003 1.00 42.75 133 THR A C 1
ATOM 1048 O O . THR A 1 133 ? -30.191 5.113 46.855 1.00 42.75 133 THR A O 1
ATOM 1051 N N . THR A 1 134 ? -28.927 4.543 48.469 1.00 41.19 134 THR A N 1
ATOM 1052 C CA . THR A 1 134 ? -28.417 4.131 49.791 1.00 41.19 134 THR A CA 1
ATOM 1053 C C . THR A 1 134 ? -27.139 3.283 49.571 1.00 41.19 134 THR A C 1
ATOM 1055 O O . THR A 1 134 ? -27.110 2.428 48.688 1.00 41.19 134 THR A O 1
ATOM 1058 N N . ALA A 1 135 ? -26.114 3.540 50.387 1.00 44.50 135 ALA A N 1
ATOM 1059 C CA . ALA A 1 135 ? -25.033 2.716 50.965 1.00 44.50 135 ALA A CA 1
ATOM 1060 C C . ALA A 1 135 ? -24.513 1.354 50.412 1.00 44.50 135 ALA A C 1
ATOM 1062 O O . ALA A 1 135 ? -23.754 0.741 51.151 1.00 44.50 135 ALA A O 1
ATOM 1063 N N . ASP A 1 136 ? -24.804 0.855 49.201 1.00 47.03 136 ASP A N 1
ATOM 1064 C CA . ASP A 1 136 ? -24.275 -0.486 48.822 1.00 47.03 136 ASP A CA 1
ATOM 1065 C C . ASP A 1 136 ? -24.038 -0.760 47.320 1.00 47.03 136 ASP A C 1
ATOM 1067 O O . ASP A 1 136 ? -24.275 -1.864 46.825 1.00 47.03 136 ASP A O 1
ATOM 1071 N N . ARG A 1 137 ? -23.568 0.216 46.528 1.00 40.03 137 ARG A N 1
ATOM 1072 C CA . ARG A 1 137 ? -23.365 -0.010 45.082 1.00 40.03 137 ARG A CA 1
ATOM 1073 C C . ARG A 1 137 ? -22.002 0.410 44.545 1.00 40.03 137 ARG A C 1
ATOM 1075 O O . ARG A 1 137 ? -21.590 1.560 44.623 1.00 40.03 137 ARG A O 1
ATOM 1082 N N . ILE A 1 138 ? -21.361 -0.595 43.949 1.00 43.53 138 ILE A N 1
ATOM 1083 C CA . ILE A 1 138 ? -20.266 -0.563 42.979 1.00 43.53 138 ILE A C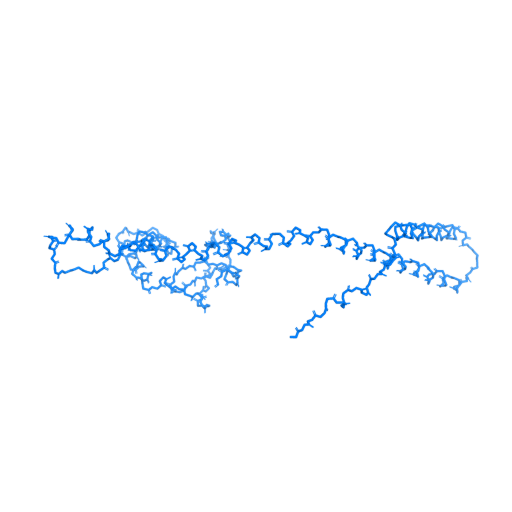A 1
ATOM 1084 C C . ILE A 1 138 ? -20.391 0.668 42.070 1.00 43.53 138 ILE A C 1
ATOM 1086 O O . ILE A 1 138 ? -21.431 0.885 41.448 1.00 43.53 138 ILE A O 1
ATOM 1090 N N . TYR A 1 139 ? -19.311 1.448 41.985 1.00 39.84 139 TYR A N 1
ATOM 1091 C CA . TYR A 1 139 ? -19.145 2.544 41.031 1.00 39.84 139 TYR A CA 1
ATOM 1092 C C . TYR A 1 139 ? -19.288 2.009 39.595 1.00 39.84 139 TYR A C 1
ATOM 1094 O O . TYR A 1 139 ? -18.331 1.502 39.015 1.00 39.84 139 TYR A O 1
ATOM 1102 N N . CYS A 1 140 ? -20.468 2.134 38.990 1.00 44.28 140 CYS A N 1
ATOM 1103 C CA . CYS A 1 140 ? -20.604 2.012 37.541 1.00 44.28 140 CYS A CA 1
ATOM 1104 C C . CYS A 1 140 ? -20.246 3.363 36.911 1.00 44.28 140 CYS A C 1
ATOM 1106 O O . CYS A 1 140 ? -21.094 4.244 36.778 1.00 44.28 140 CYS A O 1
ATOM 1108 N N . CYS A 1 141 ? -18.980 3.531 36.526 1.00 41.09 141 CYS A N 1
ATOM 1109 C CA . CYS A 1 141 ? -18.562 4.595 35.613 1.00 41.09 141 CYS A CA 1
ATOM 1110 C C . CYS A 1 141 ? -19.377 4.497 34.313 1.00 41.09 141 CYS A C 1
ATOM 1112 O O . CYS A 1 141 ? -19.204 3.545 33.557 1.00 41.09 141 CYS A O 1
ATOM 1114 N N . LYS A 1 142 ? -20.240 5.480 34.022 1.00 48.38 142 LYS A N 1
ATOM 1115 C CA . LYS A 1 142 ? -20.869 5.668 32.697 1.00 48.38 142 LYS A CA 1
ATOM 1116 C C . LYS A 1 142 ? -19.894 6.351 31.727 1.00 48.38 142 LYS A C 1
ATOM 1118 O O . LYS A 1 142 ? -20.192 7.387 31.145 1.00 48.38 142 LYS A O 1
ATOM 1123 N N . CYS A 1 143 ? -18.692 5.810 31.586 1.00 48.56 143 CYS A N 1
ATOM 1124 C CA . CYS A 1 143 ? -17.747 6.275 30.582 1.00 48.56 143 CYS A CA 1
ATOM 1125 C C . CYS A 1 143 ? -18.189 5.741 29.204 1.00 48.56 143 CYS A C 1
ATOM 1127 O O . CYS A 1 143 ? -18.274 4.531 29.026 1.00 48.56 143 CYS A O 1
ATOM 1129 N N . GLU A 1 144 ? -18.417 6.613 28.211 1.00 51.94 144 GLU A N 1
ATOM 1130 C CA . GLU A 1 144 ? -18.880 6.287 26.835 1.00 51.94 144 GLU A CA 1
ATOM 1131 C C . GLU A 1 144 ? -18.068 5.206 26.085 1.00 51.94 144 GLU A C 1
ATOM 1133 O O . GLU A 1 144 ? -18.484 4.719 25.033 1.00 51.94 144 GLU A O 1
ATOM 1138 N N . ARG A 1 145 ? -16.898 4.813 26.597 1.00 48.81 145 ARG A N 1
ATOM 1139 C CA . ARG A 1 145 ? -16.024 3.795 26.000 1.00 48.81 145 ARG A CA 1
ATOM 1140 C C . ARG A 1 145 ? -16.271 2.381 26.539 1.00 48.81 145 ARG A C 1
ATOM 1142 O O . ARG A 1 145 ? -15.859 1.422 25.890 1.00 48.81 145 ARG A O 1
ATOM 1149 N N . TRP A 1 146 ? -16.943 2.256 27.684 1.00 56.44 146 TRP A N 1
ATOM 1150 C CA . TRP A 1 146 ? -17.282 0.984 28.316 1.00 56.44 146 TRP A CA 1
ATOM 1151 C C . TRP A 1 146 ? -18.775 0.692 28.156 1.00 56.44 146 TRP A C 1
ATOM 1153 O O . TRP A 1 146 ? -19.602 1.094 28.971 1.00 56.44 146 TRP A O 1
ATOM 1163 N N . ASP A 1 147 ? -19.124 -0.001 27.076 1.00 67.56 147 ASP A N 1
ATOM 1164 C CA . ASP A 1 147 ? -20.479 -0.498 26.858 1.00 67.56 147 ASP A CA 1
ATOM 1165 C C . ASP A 1 147 ? -20.532 -1.983 27.229 1.00 67.56 147 ASP A C 1
ATOM 1167 O O . ASP A 1 147 ? -20.071 -2.847 26.478 1.00 67.56 147 ASP A O 1
ATOM 1171 N N . GLU A 1 148 ? -21.101 -2.276 28.399 1.00 73.44 148 GLU A N 1
ATOM 1172 C CA . GLU A 1 148 ? -21.296 -3.636 28.917 1.00 73.44 148 GLU A CA 1
ATOM 1173 C C . GLU A 1 148 ? -22.050 -4.533 27.919 1.00 73.44 148 GLU A C 1
ATOM 1175 O O . GLU A 1 148 ? -21.840 -5.746 27.861 1.00 73.44 148 GLU A O 1
ATOM 1180 N N . HIS A 1 149 ? -22.886 -3.936 27.067 1.00 80.38 149 HIS A N 1
ATOM 1181 C CA . HIS A 1 149 ? -23.616 -4.651 26.032 1.00 80.38 149 HIS A CA 1
ATOM 1182 C C . HIS A 1 149 ? -22.688 -5.209 24.942 1.00 80.38 149 HIS A C 1
ATOM 1184 O O . HIS A 1 149 ? -22.944 -6.283 24.395 1.00 80.38 149 HIS A O 1
ATOM 1190 N N . ARG A 1 150 ? -21.566 -4.533 24.656 1.00 82.50 150 ARG A N 1
ATOM 1191 C CA . ARG A 1 150 ? -20.553 -5.027 23.708 1.00 82.50 150 ARG A CA 1
ATOM 1192 C C . ARG A 1 150 ? -19.791 -6.224 24.264 1.00 82.50 150 ARG A C 1
ATOM 1194 O O . ARG A 1 150 ? -19.475 -7.132 23.499 1.00 82.50 150 ARG A O 1
ATOM 1201 N N . LEU A 1 151 ? -19.529 -6.250 25.571 1.00 81.94 151 LEU A N 1
ATOM 1202 C CA . LEU A 1 151 ? -18.900 -7.396 26.237 1.00 81.94 151 LEU A CA 1
ATOM 1203 C C . LEU A 1 151 ? -19.819 -8.609 26.250 1.00 81.94 151 LEU A C 1
ATOM 1205 O O . LEU A 1 151 ? -19.370 -9.699 25.912 1.00 81.94 151 LEU A O 1
ATOM 1209 N N . LEU A 1 152 ? -21.099 -8.409 26.572 1.00 87.06 152 LEU A N 1
ATOM 1210 C CA . LEU A 1 152 ? -22.115 -9.460 26.496 1.00 87.06 152 LEU A CA 1
ATOM 1211 C C . LEU A 1 152 ? -22.191 -10.056 25.094 1.00 87.06 152 LEU A C 1
ATOM 1213 O O . LEU A 1 152 ? -22.045 -11.264 24.931 1.00 87.06 152 LEU A O 1
ATOM 1217 N N . LYS A 1 153 ? -22.325 -9.202 24.076 1.00 87.19 153 LYS A N 1
ATOM 1218 C CA . LYS A 1 153 ? -22.373 -9.645 22.683 1.00 87.19 153 LYS A CA 1
ATOM 1219 C C . LYS A 1 153 ? -21.114 -10.423 22.295 1.00 87.19 153 LYS A C 1
ATOM 1221 O O . LYS A 1 153 ? -21.204 -11.478 21.675 1.00 87.19 153 LYS A O 1
ATOM 1226 N N . ARG A 1 154 ? -19.935 -9.942 22.701 1.00 89.00 154 ARG A N 1
ATOM 1227 C CA . ARG A 1 154 ? -18.679 -10.645 22.433 1.00 89.00 154 ARG A CA 1
ATOM 1228 C C . ARG A 1 154 ? -18.606 -11.997 23.148 1.00 89.00 154 ARG A C 1
ATOM 1230 O O . ARG A 1 154 ? -18.134 -12.965 22.560 1.00 89.00 154 ARG A O 1
ATOM 1237 N N . ALA A 1 155 ? -19.067 -12.076 24.393 1.00 89.12 155 ALA A N 1
ATOM 1238 C CA . ALA A 1 155 ? -19.106 -13.321 25.151 1.00 89.12 155 ALA A CA 1
ATOM 1239 C C . ALA A 1 155 ? -20.047 -14.349 24.503 1.00 89.12 155 ALA A C 1
ATOM 1241 O O . ALA A 1 155 ? -19.685 -15.518 24.379 1.00 89.12 155 ALA A O 1
ATOM 1242 N N . GLU A 1 156 ? -21.215 -13.909 24.027 1.00 91.38 156 GLU A N 1
ATOM 1243 C CA . GLU A 1 156 ? -22.147 -14.737 23.255 1.00 91.38 156 GLU A CA 1
ATOM 1244 C C . GLU A 1 156 ? -21.502 -15.274 21.974 1.00 91.38 156 GLU A C 1
ATOM 1246 O O . GLU A 1 156 ? -21.527 -16.484 21.748 1.00 91.38 156 GLU A O 1
ATOM 1251 N N . GLU A 1 157 ? -20.856 -14.407 21.187 1.00 89.75 157 GLU A N 1
ATOM 1252 C CA . GLU A 1 157 ? -20.157 -14.788 19.953 1.00 89.75 157 GLU A CA 1
ATOM 1253 C C . GLU A 1 157 ? -19.068 -15.844 20.203 1.00 89.75 157 GLU A C 1
ATOM 1255 O O . GLU A 1 157 ? -18.969 -16.824 19.462 1.00 89.75 157 GLU A O 1
ATOM 1260 N N . VAL A 1 158 ? -18.253 -15.670 21.250 1.00 89.50 158 VAL A N 1
ATOM 1261 C CA . VAL A 1 158 ? -17.185 -16.619 21.611 1.00 89.50 158 VAL A CA 1
ATOM 1262 C C . VAL A 1 158 ? -17.773 -17.969 22.027 1.00 89.50 158 VAL A C 1
ATOM 1264 O O . VAL A 1 158 ? -17.344 -19.007 21.520 1.00 89.50 158 VAL A O 1
ATOM 1267 N N . VAL A 1 159 ? -18.789 -17.971 22.897 1.00 88.75 159 VAL A N 1
ATOM 1268 C CA . VAL A 1 159 ? -19.430 -19.206 23.377 1.00 88.75 159 VAL A CA 1
ATOM 1269 C C . VAL A 1 159 ? -20.139 -19.948 22.248 1.00 88.75 159 VAL A C 1
ATOM 1271 O O . VAL A 1 159 ? -20.040 -21.171 22.172 1.00 88.75 159 VAL A O 1
ATOM 1274 N N . GLU A 1 160 ? -20.842 -19.239 21.365 1.00 88.06 160 GLU A N 1
ATOM 1275 C CA . GLU A 1 160 ? -21.521 -19.844 20.217 1.00 88.06 160 GLU A CA 1
ATOM 1276 C C . GLU A 1 160 ? -20.522 -20.468 19.240 1.00 88.06 160 GLU A C 1
ATOM 1278 O O . GLU A 1 160 ? -20.715 -21.589 18.768 1.00 88.06 160 GLU A O 1
ATOM 1283 N N . ARG A 1 161 ? -19.421 -19.766 18.969 1.00 86.81 161 ARG A N 1
ATOM 1284 C CA . ARG A 1 161 ? -18.354 -20.228 18.080 1.00 86.81 161 ARG A CA 1
ATOM 1285 C C . ARG A 1 161 ? -17.665 -21.493 18.594 1.00 86.81 161 ARG A C 1
ATOM 1287 O O . ARG A 1 161 ? -17.288 -22.341 17.784 1.00 86.81 161 ARG A O 1
ATOM 1294 N N . ASP A 1 162 ? -17.487 -21.605 19.907 1.00 84.38 162 ASP A N 1
ATOM 1295 C CA . ASP A 1 162 ? -16.773 -22.718 20.542 1.00 84.38 162 ASP A CA 1
ATOM 1296 C C . ASP A 1 162 ? -17.713 -23.871 20.939 1.00 84.38 162 ASP A C 1
ATOM 1298 O O . ASP A 1 162 ? -17.267 -24.947 21.348 1.00 84.38 162 ASP A O 1
ATOM 1302 N N . ALA A 1 163 ? -19.026 -23.689 20.771 1.00 83.19 163 ALA A N 1
ATOM 1303 C CA . ALA A 1 163 ? -20.011 -24.731 20.996 1.00 83.19 163 ALA A CA 1
ATOM 1304 C C . ALA A 1 163 ? -19.851 -25.873 19.975 1.00 83.19 163 ALA A C 1
ATOM 1306 O O . ALA A 1 163 ? -20.022 -25.707 18.767 1.00 83.19 163 ALA A O 1
ATOM 1307 N N . LEU A 1 164 ? -19.597 -27.087 20.473 1.00 76.19 164 LEU A N 1
ATOM 1308 C CA . LEU A 1 164 ? -19.518 -28.308 19.655 1.00 76.19 164 LEU A CA 1
ATOM 1309 C C . LEU A 1 164 ? -20.891 -28.780 19.126 1.00 76.19 164 LEU A C 1
ATOM 1311 O O . LEU A 1 164 ? -20.966 -29.751 18.373 1.00 76.19 164 LEU A O 1
ATOM 1315 N N . GLY A 1 165 ? -21.978 -28.103 19.502 1.00 78.94 165 GLY A N 1
ATOM 1316 C CA . GLY A 1 165 ? -23.347 -28.399 19.094 1.00 78.94 165 GLY A CA 1
ATOM 1317 C C . GLY A 1 165 ? -24.370 -27.549 19.858 1.00 78.94 165 GLY A C 1
ATOM 1318 O O . GLY A 1 165 ? -23.981 -26.716 20.678 1.00 78.94 165 GLY A O 1
ATOM 1319 N N . PRO A 1 166 ? -25.678 -27.745 19.609 1.00 80.19 166 PRO A N 1
ATOM 1320 C CA . PRO A 1 166 ? -26.734 -27.053 20.341 1.00 80.19 166 PRO A CA 1
ATOM 1321 C C . PRO A 1 166 ? -26.644 -27.373 21.837 1.00 80.19 166 PRO A C 1
ATOM 1323 O O . PRO A 1 166 ? -26.771 -28.531 22.232 1.00 80.19 166 PRO A O 1
ATOM 1326 N N . MET A 1 167 ? -26.424 -26.350 22.661 1.00 80.12 167 MET A N 1
ATOM 1327 C CA . MET A 1 167 ? -26.379 -26.488 24.118 1.00 80.12 167 MET A CA 1
ATOM 1328 C C . MET A 1 167 ? -27.704 -26.036 24.751 1.00 80.12 167 MET A C 1
ATOM 1330 O O . MET A 1 167 ? -28.383 -25.160 24.203 1.00 80.12 167 MET A O 1
ATOM 1334 N N . PRO A 1 168 ? -28.100 -26.600 25.907 1.00 89.00 168 PRO A N 1
ATOM 1335 C CA . PRO A 1 168 ? -29.234 -26.102 26.677 1.00 89.00 168 PRO A CA 1
ATOM 1336 C C . PRO A 1 168 ? -29.060 -24.620 27.030 1.00 89.00 168 PRO A C 1
ATOM 1338 O O . PRO A 1 168 ? -27.974 -24.189 27.415 1.00 89.00 168 PRO A O 1
ATOM 1341 N N . ARG A 1 169 ? -30.146 -23.836 26.969 1.00 84.12 169 ARG A N 1
ATOM 1342 C CA . ARG A 1 169 ? -30.089 -22.376 27.196 1.00 84.12 169 ARG A CA 1
ATOM 1343 C C . ARG A 1 169 ? -29.466 -21.987 28.538 1.00 84.12 169 ARG A C 1
ATOM 1345 O O . ARG A 1 169 ? -28.760 -20.991 28.599 1.00 84.12 169 ARG A O 1
ATOM 1352 N N . GLN A 1 170 ? -29.717 -22.754 29.600 1.00 85.12 170 GLN A N 1
ATOM 1353 C CA . GLN A 1 170 ? -29.135 -22.480 30.920 1.00 85.12 170 GLN A CA 1
ATOM 1354 C C . GLN A 1 170 ? -27.613 -22.649 30.920 1.00 85.12 170 GLN A C 1
ATOM 1356 O O . GLN A 1 170 ? -26.903 -21.804 31.456 1.00 85.12 170 GLN A O 1
ATOM 1361 N N . GLU A 1 171 ? -27.111 -23.702 30.275 1.00 88.44 171 GLU A N 1
ATOM 1362 C CA . GLU A 1 171 ? -25.674 -23.945 30.153 1.00 88.44 171 GLU A CA 1
ATOM 1363 C C . GLU A 1 171 ? -25.005 -22.874 29.285 1.00 88.44 171 GLU A C 1
ATOM 1365 O O . GLU A 1 171 ? -23.945 -22.363 29.636 1.00 88.44 171 GLU A O 1
ATOM 1370 N N . GLN A 1 172 ? -25.656 -22.472 28.191 1.00 87.44 172 GLN A N 1
ATOM 1371 C CA . GLN A 1 172 ? -25.182 -21.376 27.350 1.00 87.44 172 GLN A CA 1
ATOM 1372 C C . GLN A 1 172 ? -25.106 -20.062 28.137 1.00 87.44 172 GLN A C 1
ATOM 1374 O O . GLN A 1 172 ? -24.071 -19.407 28.117 1.00 87.44 172 GLN A O 1
ATOM 1379 N N . GLN A 1 173 ? -26.162 -19.697 28.871 1.00 87.06 173 GLN A N 1
ATOM 1380 C CA . GLN A 1 173 ? -26.183 -18.478 29.686 1.00 87.06 173 GLN A CA 1
ATOM 1381 C C . GLN A 1 173 ? -25.103 -18.485 30.767 1.00 87.06 173 GLN A C 1
ATOM 1383 O O . GLN A 1 173 ? -24.489 -17.447 31.006 1.00 87.06 173 GLN A O 1
ATOM 1388 N N . GLN A 1 174 ? -24.850 -19.633 31.400 1.00 89.06 174 GLN A N 1
ATOM 1389 C CA . GLN A 1 174 ? -23.783 -19.744 32.390 1.00 89.06 174 GLN A CA 1
ATOM 1390 C C . GLN A 1 174 ? -22.412 -19.521 31.744 1.00 89.06 174 GLN A C 1
ATOM 1392 O O . GLN A 1 174 ? -21.664 -18.660 32.194 1.00 89.06 174 GLN A O 1
ATOM 1397 N N . ARG A 1 175 ? -22.128 -20.198 30.624 1.00 90.75 175 ARG A N 1
ATOM 1398 C CA . ARG A 1 175 ? -20.868 -20.020 29.885 1.00 90.75 175 ARG A CA 1
ATOM 1399 C C . ARG A 1 175 ? -20.677 -18.590 29.381 1.00 90.75 175 ARG A C 1
ATOM 1401 O O . ARG A 1 175 ? -19.558 -18.094 29.396 1.00 90.75 175 ARG A O 1
ATOM 1408 N N . VAL A 1 176 ? -21.750 -17.923 28.951 1.00 89.62 176 VAL A N 1
ATOM 1409 C CA . VAL A 1 176 ? -21.706 -16.513 28.527 1.00 89.62 176 VAL A CA 1
ATOM 1410 C C . VAL A 1 176 ? -21.357 -15.604 29.699 1.00 89.62 176 VAL A C 1
ATOM 1412 O O . VAL A 1 176 ? -20.531 -14.716 29.532 1.00 89.62 176 VAL A O 1
ATOM 1415 N N . ARG A 1 177 ? -21.922 -15.837 30.889 1.00 88.81 177 ARG A N 1
ATOM 1416 C CA . ARG A 1 177 ? -21.568 -15.071 32.095 1.00 88.81 177 ARG A CA 1
ATOM 1417 C C . ARG A 1 177 ? -20.114 -15.289 32.501 1.00 88.81 177 ARG A C 1
ATOM 1419 O O . ARG A 1 177 ? -19.420 -14.319 32.786 1.00 88.81 177 ARG A O 1
ATOM 1426 N N . ASP A 1 178 ? -19.653 -16.535 32.480 1.00 88.81 178 ASP A N 1
ATOM 1427 C CA . ASP A 1 178 ? -18.269 -16.870 32.823 1.00 88.81 178 ASP A CA 1
ATOM 1428 C C . ASP A 1 178 ? -17.290 -16.227 31.820 1.00 88.81 178 ASP A C 1
ATOM 1430 O O . ASP A 1 178 ? -16.295 -15.622 32.213 1.00 88.81 178 ASP A O 1
ATOM 1434 N N . MET A 1 179 ? -17.615 -16.276 30.523 1.00 89.25 179 MET A N 1
ATOM 1435 C CA . MET A 1 179 ? -16.844 -15.629 29.455 1.00 89.25 179 MET A CA 1
ATOM 1436 C C . MET A 1 179 ? -16.879 -14.099 29.552 1.00 89.25 179 MET A C 1
ATOM 1438 O O . MET A 1 179 ? -15.871 -13.441 29.316 1.00 89.25 179 MET A O 1
ATOM 1442 N N . GLN A 1 180 ? -18.020 -13.511 29.911 1.00 88.12 180 GLN A N 1
ATOM 1443 C CA . GLN A 1 180 ? -18.139 -12.070 30.129 1.00 88.12 180 GLN A CA 1
ATOM 1444 C C . GLN A 1 180 ? -17.221 -11.613 31.266 1.00 88.12 180 GLN A C 1
ATOM 1446 O O . GLN A 1 180 ? -16.567 -10.581 31.131 1.00 88.12 180 GLN A O 1
ATOM 1451 N N . GLU A 1 181 ? -17.148 -12.374 32.359 1.00 86.44 181 GLU A N 1
ATOM 1452 C CA . GLU A 1 181 ? -16.256 -12.065 33.478 1.00 86.44 181 GLU A CA 1
ATOM 1453 C C . GLU A 1 181 ? -14.777 -12.219 33.087 1.00 86.44 181 GLU A C 1
ATOM 1455 O O . GLU A 1 181 ? -13.974 -11.339 33.397 1.00 86.44 181 GLU A O 1
ATOM 1460 N N . ASP A 1 182 ? -14.422 -13.261 32.326 1.00 85.25 182 ASP A N 1
ATOM 1461 C CA . ASP A 1 182 ? -13.067 -13.422 31.774 1.00 85.25 182 ASP A CA 1
ATOM 1462 C C . ASP A 1 182 ? -12.678 -12.227 30.888 1.00 85.25 182 ASP A C 1
ATOM 1464 O O . ASP A 1 182 ? -11.639 -11.591 31.091 1.00 85.25 182 ASP A O 1
ATOM 1468 N N . LEU A 1 183 ? -13.554 -11.842 29.955 1.00 85.25 183 LEU A N 1
ATOM 1469 C CA . LEU A 1 183 ? -13.342 -10.683 29.092 1.00 85.25 183 LEU A CA 1
ATOM 1470 C C . LEU A 1 183 ? -13.257 -9.389 29.904 1.00 85.25 183 LEU A C 1
ATOM 1472 O O . LEU A 1 183 ? -12.373 -8.580 29.639 1.00 85.25 183 LEU A O 1
ATOM 1476 N N . ARG A 1 184 ? -14.094 -9.191 30.929 1.00 83.25 184 ARG A N 1
ATOM 1477 C CA . ARG A 1 184 ? -14.041 -8.007 31.802 1.00 83.25 184 ARG A CA 1
ATOM 1478 C C . ARG A 1 184 ? -12.667 -7.837 32.450 1.00 83.25 184 ARG A C 1
ATOM 1480 O O . ARG A 1 184 ? -12.198 -6.711 32.560 1.00 83.25 184 ARG A O 1
ATOM 1487 N N . GLN A 1 185 ? -11.988 -8.925 32.798 1.00 80.31 185 GLN A N 1
ATOM 1488 C CA . GLN A 1 185 ? -10.656 -8.875 33.409 1.00 80.31 185 GLN A CA 1
ATOM 1489 C C . GLN A 1 185 ? -9.510 -8.820 32.383 1.00 80.31 185 GLN A C 1
ATOM 1491 O O . GLN A 1 185 ? -8.428 -8.320 32.692 1.00 80.31 185 GLN A O 1
ATOM 1496 N N . ASN A 1 186 ? -9.720 -9.330 31.163 1.00 75.75 186 ASN A N 1
ATOM 1497 C CA . ASN A 1 186 ? -8.642 -9.587 30.200 1.00 75.75 186 ASN A CA 1
ATOM 1498 C C . ASN A 1 186 ? -8.722 -8.816 28.868 1.00 75.75 186 ASN A C 1
ATOM 1500 O O . ASN A 1 186 ? -7.801 -8.928 28.056 1.00 75.75 186 ASN A O 1
ATOM 1504 N N . HIS A 1 187 ? -9.770 -8.028 28.621 1.00 69.38 187 HIS A N 1
ATOM 1505 C CA . HIS A 1 187 ? -9.999 -7.323 27.349 1.00 69.38 187 HIS A CA 1
ATOM 1506 C C . HIS A 1 187 ? -8.954 -6.237 27.014 1.00 69.38 187 HIS A C 1
ATOM 1508 O O . HIS A 1 187 ? -8.767 -5.943 25.832 1.00 69.38 187 HIS A O 1
ATOM 1514 N N . GLU A 1 188 ? -8.239 -5.668 27.994 1.00 72.00 188 GLU A N 1
ATOM 1515 C CA . GLU A 1 188 ? -7.112 -4.745 27.756 1.00 72.00 188 GLU A CA 1
ATOM 1516 C C . GLU A 1 188 ? -5.856 -5.519 27.320 1.00 72.00 188 GLU A C 1
ATOM 1518 O O . GLU A 1 188 ? -4.872 -5.672 28.048 1.00 72.00 188 GLU A O 1
ATOM 1523 N N . CYS A 1 189 ? -5.910 -6.082 26.114 1.00 74.12 189 CYS A N 1
ATOM 1524 C CA . CYS A 1 189 ? -4.821 -6.871 25.559 1.00 74.12 189 CYS A CA 1
ATOM 1525 C C . CYS A 1 189 ? -3.904 -6.058 24.651 1.00 74.12 189 CYS A C 1
ATOM 1527 O O . CYS A 1 189 ? -4.211 -5.803 23.487 1.00 74.12 189 CYS A O 1
ATOM 1529 N N . GLU A 1 190 ? -2.695 -5.795 25.140 1.00 69.44 190 GLU A N 1
ATOM 1530 C CA . GLU A 1 190 ? -1.533 -5.587 24.281 1.00 69.44 190 GLU A CA 1
ATOM 1531 C C . GLU A 1 190 ? -1.111 -6.957 23.741 1.00 69.44 190 GLU A C 1
ATOM 1533 O O . GLU A 1 190 ? -0.591 -7.807 24.472 1.00 69.44 190 GLU A O 1
ATOM 1538 N N . HIS A 1 191 ? -1.407 -7.217 22.469 1.00 71.62 191 HIS A N 1
ATOM 1539 C CA . HIS A 1 191 ? -1.292 -8.523 21.814 1.00 71.62 191 HIS A CA 1
ATOM 1540 C C . HIS A 1 191 ? 0.174 -8.943 21.553 1.00 71.62 191 HIS A C 1
ATOM 1542 O O . HIS A 1 191 ? 0.586 -9.272 20.441 1.00 71.62 191 HIS A O 1
ATOM 1548 N N . SER A 1 192 ? 0.974 -9.007 22.615 1.00 65.19 192 SER A N 1
ATOM 1549 C CA . SER A 1 192 ? 2.424 -9.225 22.656 1.00 65.19 192 SER A CA 1
ATOM 1550 C C . SER A 1 192 ? 2.859 -10.679 22.393 1.00 65.19 192 SER A C 1
ATOM 1552 O O . SER A 1 192 ? 3.790 -11.195 23.004 1.00 65.19 192 SER A O 1
ATOM 1554 N N . ARG A 1 193 ? 2.257 -11.334 21.386 1.00 61.59 193 ARG A N 1
ATOM 1555 C CA . ARG A 1 193 ? 2.650 -12.639 20.797 1.00 61.59 193 ARG A CA 1
ATOM 1556 C C . ARG A 1 193 ? 2.143 -13.919 21.485 1.00 61.59 193 ARG A C 1
ATOM 1558 O O . ARG A 1 193 ? 2.488 -15.000 21.004 1.00 61.59 193 ARG A O 1
ATOM 1565 N N . ARG A 1 194 ? 1.284 -13.856 22.511 1.00 77.00 194 ARG A N 1
ATOM 1566 C CA . ARG A 1 194 ? 0.672 -15.048 23.155 1.00 77.00 194 ARG A CA 1
ATOM 1567 C C . ARG A 1 194 ? -0.578 -15.553 22.420 1.00 77.00 194 ARG A C 1
ATOM 1569 O O . ARG A 1 194 ? -1.674 -15.577 22.975 1.00 77.00 194 ARG A O 1
ATOM 1576 N N . PHE A 1 195 ? -0.390 -15.953 21.167 1.00 88.75 195 PHE A N 1
ATOM 1577 C CA . PHE A 1 195 ? -1.434 -16.600 20.378 1.00 88.75 195 PHE A CA 1
ATOM 1578 C C . PHE A 1 195 ? -1.289 -18.116 20.424 1.00 88.75 195 PHE A C 1
ATOM 1580 O O . PHE A 1 195 ? -0.192 -18.648 20.242 1.00 88.75 195 PHE A O 1
ATOM 1587 N N . GLU A 1 196 ? -2.408 -18.792 20.620 1.00 91.00 196 GLU A N 1
ATOM 1588 C CA . GLU A 1 196 ? -2.542 -20.229 20.467 1.00 91.00 196 GLU A CA 1
ATOM 1589 C C . GLU A 1 196 ? -2.920 -20.574 19.030 1.00 91.00 196 GLU A C 1
ATOM 1591 O O . GLU A 1 196 ? -3.699 -19.869 18.390 1.00 91.00 196 GLU A O 1
ATOM 1596 N N . ARG A 1 197 ? -2.341 -21.652 18.500 1.00 92.75 197 ARG A N 1
ATOM 1597 C CA . ARG A 1 197 ? -2.716 -22.169 17.187 1.00 92.75 197 ARG A CA 1
ATOM 1598 C C . ARG A 1 197 ? -3.872 -23.145 17.360 1.00 92.75 197 ARG A C 1
ATOM 1600 O O . ARG A 1 197 ? -3.694 -24.188 17.976 1.00 92.75 197 ARG A O 1
ATOM 1607 N N . ILE A 1 198 ? -5.003 -22.829 16.742 1.00 90.75 198 ILE A N 1
ATOM 1608 C CA . ILE A 1 198 ? -6.168 -23.708 16.682 1.00 90.75 198 ILE A CA 1
ATOM 1609 C C . ILE A 1 198 ? -6.188 -24.403 15.326 1.00 90.75 198 ILE A C 1
ATOM 1611 O O . ILE A 1 198 ? -6.131 -23.753 14.279 1.00 90.75 198 ILE A O 1
ATOM 1615 N N . GLU A 1 199 ? -6.286 -25.727 15.355 1.00 89.62 199 GLU A N 1
ATOM 1616 C CA . GLU A 1 199 ? -6.409 -26.592 14.181 1.00 89.62 199 GLU A CA 1
ATOM 1617 C C . GLU A 1 199 ? -7.773 -27.300 14.191 1.00 89.62 199 GLU A C 1
ATOM 1619 O O . GLU A 1 199 ? -8.471 -27.315 15.202 1.00 89.62 199 GLU A O 1
ATOM 1624 N N . GLY A 1 200 ? -8.192 -27.859 13.053 1.00 81.31 200 GLY A N 1
ATOM 1625 C CA . GLY A 1 200 ? -9.422 -28.659 12.999 1.00 81.31 200 GLY A CA 1
ATOM 1626 C C . GLY A 1 200 ? -10.728 -27.882 12.785 1.00 81.31 200 GLY A C 1
ATOM 1627 O O . GLY A 1 200 ? -11.773 -28.307 13.265 1.00 81.31 200 GLY A O 1
ATOM 1628 N N . GLY A 1 201 ? -10.727 -26.806 11.989 1.00 72.75 201 GLY A N 1
ATOM 1629 C CA . GLY A 1 201 ? -11.928 -26.004 11.663 1.00 72.75 201 GLY A CA 1
ATOM 1630 C C . GLY A 1 201 ? -13.014 -26.722 10.835 1.00 72.75 201 GLY A C 1
ATOM 1631 O O . GLY A 1 201 ? -13.967 -26.099 10.359 1.00 72.75 201 GLY A O 1
ATOM 1632 N N . GLY A 1 202 ? -12.876 -28.034 10.624 1.00 76.94 202 GLY A N 1
ATOM 1633 C CA . GLY A 1 202 ? -13.813 -28.865 9.874 1.00 76.94 202 GLY A CA 1
ATOM 1634 C C . GLY A 1 202 ? -14.069 -28.375 8.444 1.00 76.94 202 GLY A C 1
ATOM 1635 O O . GLY A 1 202 ? -13.253 -27.688 7.832 1.00 76.94 202 GLY A O 1
ATOM 1636 N N . ARG A 1 203 ? -15.247 -28.711 7.900 1.00 73.88 203 ARG A N 1
ATOM 1637 C CA . ARG A 1 203 ? -15.663 -28.314 6.537 1.00 73.88 203 ARG A CA 1
ATOM 1638 C C . ARG A 1 203 ? -15.964 -26.821 6.379 1.00 73.88 203 ARG A C 1
ATOM 1640 O O . ARG A 1 203 ? -16.140 -26.372 5.253 1.00 73.88 203 ARG A O 1
ATOM 1647 N N . ARG A 1 204 ? -16.092 -26.071 7.478 1.00 77.06 204 ARG A N 1
ATOM 1648 C CA . ARG A 1 204 ? -16.421 -24.634 7.456 1.00 77.06 204 ARG A CA 1
ATOM 1649 C C . ARG A 1 204 ? -15.177 -23.742 7.484 1.00 77.06 204 ARG A C 1
ATOM 1651 O O . ARG A 1 204 ? -15.266 -22.591 7.052 1.00 77.06 204 ARG A O 1
ATOM 1658 N N . GLY A 1 205 ? -14.042 -24.294 7.920 1.00 85.88 205 GLY A N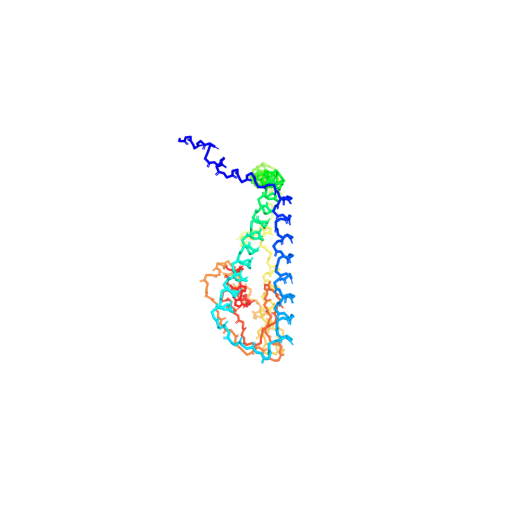 1
ATOM 1659 C CA . GLY A 1 205 ? -12.801 -23.555 8.113 1.00 85.88 205 GLY A CA 1
ATOM 1660 C C . GLY A 1 205 ? -12.918 -22.521 9.233 1.00 85.88 205 GLY A C 1
ATOM 1661 O O . GLY A 1 205 ? -13.925 -22.423 9.932 1.00 85.88 205 GLY A O 1
ATOM 1662 N N . PHE A 1 206 ? -11.868 -21.732 9.388 1.00 90.62 206 PHE A N 1
ATOM 1663 C CA . PHE A 1 206 ? -11.788 -20.599 10.295 1.00 90.62 206 PHE A CA 1
ATOM 1664 C C . PHE A 1 206 ? -11.985 -19.291 9.533 1.00 90.62 206 PHE A C 1
ATOM 1666 O O . PHE A 1 206 ? -11.632 -19.204 8.358 1.00 90.62 206 PHE A O 1
ATOM 1673 N N . THR A 1 207 ? -12.493 -18.263 10.208 1.00 91.81 207 THR A N 1
ATOM 1674 C CA . THR A 1 207 ? -12.638 -16.912 9.643 1.00 91.81 207 THR A CA 1
ATOM 1675 C C . THR A 1 207 ? -11.797 -15.948 10.466 1.00 91.81 207 THR A C 1
ATOM 1677 O O . THR A 1 207 ? -11.878 -15.963 11.692 1.00 91.81 207 THR A O 1
ATOM 1680 N N . CYS A 1 208 ? -10.957 -15.156 9.801 1.00 92.62 208 CYS A N 1
ATOM 1681 C CA . CYS A 1 208 ? -10.162 -14.121 10.455 1.00 92.62 208 CYS A CA 1
ATOM 1682 C C . CYS A 1 208 ? -11.049 -12.929 10.821 1.00 92.62 208 CYS A C 1
ATOM 1684 O O . CYS A 1 208 ? -11.699 -12.372 9.946 1.00 92.62 208 CYS A O 1
ATOM 1686 N N . GLU A 1 209 ? -11.025 -12.482 12.072 1.00 90.56 209 GLU A N 1
ATOM 1687 C CA . GLU A 1 209 ? -11.854 -11.359 12.533 1.00 90.56 209 GLU A CA 1
ATOM 1688 C C . GLU A 1 209 ? -11.340 -9.984 12.060 1.00 90.56 209 GLU A C 1
ATOM 1690 O O . GLU A 1 209 ? -12.043 -8.990 12.178 1.00 90.56 209 GLU A O 1
ATOM 1695 N N . MET A 1 210 ? -10.124 -9.908 11.500 1.00 89.38 210 MET A N 1
ATOM 1696 C CA . MET A 1 210 ? -9.545 -8.647 11.005 1.00 89.38 210 MET A CA 1
ATOM 1697 C C . MET A 1 210 ? -9.655 -8.443 9.496 1.00 89.38 210 MET A C 1
ATOM 1699 O O . MET A 1 210 ? -9.681 -7.306 9.033 1.00 89.38 210 MET A O 1
ATOM 1703 N N . CYS A 1 211 ? -9.607 -9.523 8.718 1.00 92.94 211 CYS A N 1
ATOM 1704 C CA . CYS A 1 211 ? -9.653 -9.450 7.256 1.00 92.94 211 CYS A CA 1
ATOM 1705 C C . CYS A 1 211 ? -10.773 -10.286 6.642 1.00 92.94 211 CYS A C 1
ATOM 1707 O O . CYS A 1 211 ? -10.858 -10.356 5.421 1.00 92.94 211 CYS A O 1
ATOM 1709 N N . GLU A 1 212 ? -11.570 -10.970 7.469 1.00 91.75 212 GLU A N 1
ATOM 1710 C CA . GLU A 1 212 ? -12.718 -11.804 7.081 1.00 91.75 212 GLU A CA 1
ATOM 1711 C C . GLU A 1 212 ? -12.383 -12.974 6.138 1.00 91.75 212 GLU A C 1
ATOM 1713 O O . GLU A 1 212 ? -13.248 -13.766 5.761 1.00 91.75 212 GLU A O 1
ATOM 1718 N N . ALA A 1 213 ? -11.105 -13.152 5.794 1.00 91.88 213 ALA A N 1
ATOM 1719 C CA . ALA A 1 213 ? -10.652 -14.242 4.953 1.00 91.88 213 ALA A CA 1
ATOM 1720 C C . ALA A 1 213 ? -10.791 -15.593 5.670 1.00 91.88 213 ALA A C 1
ATOM 1722 O O . ALA A 1 213 ? -10.613 -15.713 6.890 1.00 91.88 213 ALA A O 1
ATOM 1723 N N . ARG A 1 214 ? -11.084 -16.628 4.875 1.00 91.25 214 ARG A N 1
ATOM 1724 C CA . ARG A 1 214 ? -11.242 -18.007 5.342 1.00 91.25 214 ARG A CA 1
ATOM 1725 C C . ARG A 1 214 ? -9.932 -18.785 5.299 1.00 91.25 214 ARG A C 1
ATOM 1727 O O . ARG A 1 214 ? -9.218 -18.759 4.300 1.00 91.25 214 ARG A O 1
ATOM 1734 N N . TYR A 1 215 ? -9.673 -19.551 6.354 1.00 90.81 215 TYR A N 1
ATOM 1735 C CA . TYR A 1 215 ? -8.472 -20.367 6.520 1.00 90.81 215 TYR A CA 1
ATOM 1736 C C . TYR A 1 215 ? -8.834 -21.798 6.903 1.00 90.81 215 TYR A C 1
ATOM 1738 O O . TYR A 1 215 ? -9.654 -22.032 7.781 1.00 90.81 215 TYR A O 1
ATOM 1746 N N . TRP A 1 216 ? -8.204 -22.776 6.257 1.00 87.94 216 TRP A N 1
ATOM 1747 C CA . TRP A 1 216 ? -8.597 -24.188 6.385 1.00 87.94 216 TRP A CA 1
ATOM 1748 C C . TRP A 1 216 ? -7.660 -25.012 7.264 1.00 87.94 216 TRP A C 1
ATOM 1750 O O . TRP A 1 216 ? -8.065 -26.032 7.808 1.00 87.94 216 TRP A O 1
ATOM 1760 N N . LYS A 1 217 ? -6.399 -24.581 7.390 1.00 88.19 217 LYS A N 1
ATOM 1761 C CA . LYS A 1 217 ? -5.374 -25.322 8.134 1.00 88.19 217 LYS A CA 1
ATOM 1762 C C . LYS A 1 217 ? -5.420 -24.987 9.620 1.00 88.19 217 LYS A C 1
ATOM 1764 O O . LYS A 1 217 ? -5.617 -25.868 10.445 1.00 88.19 217 LYS A O 1
ATOM 1769 N N . PHE A 1 218 ? -5.250 -23.709 9.939 1.00 92.88 218 PHE A N 1
ATOM 1770 C CA . PHE A 1 218 ? -5.226 -23.222 11.310 1.00 92.88 218 PHE A CA 1
ATOM 1771 C C . PHE A 1 218 ? -5.634 -21.751 11.377 1.00 92.88 218 PHE A C 1
ATOM 1773 O O . PHE A 1 218 ? -5.568 -21.036 10.371 1.00 92.88 218 PHE A O 1
ATOM 1780 N N . ILE A 1 219 ? -5.995 -21.303 12.574 1.00 94.50 219 ILE A N 1
ATOM 1781 C CA . ILE A 1 219 ? -6.122 -19.889 12.932 1.00 94.50 219 ILE A CA 1
ATOM 1782 C C . ILE A 1 219 ? -5.400 -19.623 14.253 1.00 94.50 219 ILE A C 1
ATOM 1784 O O . ILE A 1 219 ? -5.105 -20.554 15.002 1.00 94.50 219 ILE A O 1
ATOM 1788 N N . LEU A 1 220 ? -5.057 -18.366 14.515 1.00 93.75 220 LEU A N 1
ATOM 1789 C CA . LEU A 1 220 ? -4.410 -17.959 15.753 1.00 93.75 220 LEU A CA 1
ATOM 1790 C C . LEU A 1 220 ? -5.430 -17.299 16.668 1.00 93.75 220 LEU A C 1
ATOM 1792 O O . LEU A 1 220 ? -6.062 -16.335 16.255 1.00 93.75 220 LEU A O 1
ATOM 1796 N N . GLU A 1 221 ? -5.555 -17.776 17.897 1.00 92.38 221 GLU A N 1
ATOM 1797 C CA . GLU A 1 221 ? -6.437 -17.200 18.909 1.00 92.38 221 GLU A CA 1
ATOM 1798 C C . GLU A 1 221 ? -5.630 -16.584 20.050 1.00 92.38 221 GLU A C 1
ATOM 1800 O O . GLU A 1 221 ? -4.676 -17.179 20.553 1.00 92.38 221 GLU A O 1
ATOM 1805 N N . CYS A 1 222 ? -5.981 -15.367 20.457 1.00 89.44 222 CYS A N 1
ATOM 1806 C CA . CYS A 1 222 ? -5.387 -14.749 21.635 1.00 89.44 222 CYS A CA 1
ATOM 1807 C C . CYS A 1 222 ? -5.940 -15.401 22.908 1.00 89.44 222 CYS A C 1
ATOM 1809 O O . CYS A 1 222 ? -7.146 -15.392 23.127 1.00 89.44 222 CYS A O 1
ATOM 1811 N N . ARG A 1 223 ? -5.063 -15.870 23.801 1.00 84.75 223 ARG A N 1
ATOM 1812 C CA . ARG A 1 223 ? -5.460 -16.563 25.045 1.00 84.75 223 ARG A CA 1
ATOM 1813 C C . ARG A 1 223 ? -6.190 -15.708 26.084 1.00 84.75 223 ARG A C 1
ATOM 1815 O O . ARG A 1 223 ? -6.595 -16.234 27.109 1.00 84.75 223 ARG A O 1
ATOM 1822 N N . ARG A 1 224 ? -6.249 -14.393 25.881 1.00 83.88 224 ARG A N 1
ATOM 1823 C CA . ARG A 1 224 ? -6.793 -13.438 26.857 1.00 83.88 224 ARG A CA 1
ATOM 1824 C C . ARG A 1 224 ? -8.090 -12.789 26.380 1.00 83.88 224 ARG A C 1
ATOM 1826 O O . ARG A 1 224 ? -9.012 -12.637 27.159 1.00 83.88 224 ARG A O 1
ATOM 1833 N N . CYS A 1 225 ? -8.165 -12.412 25.105 1.00 85.00 225 CYS A N 1
ATOM 1834 C CA . CYS A 1 225 ? -9.347 -11.759 24.529 1.00 85.00 225 CYS A CA 1
ATOM 1835 C C . CYS A 1 225 ? -10.090 -12.627 23.496 1.00 85.00 225 CYS A C 1
ATOM 1837 O O . CYS A 1 225 ? -11.028 -12.153 22.856 1.00 85.00 225 CYS A O 1
ATOM 1839 N N . HIS A 1 226 ? -9.656 -13.878 23.286 1.00 88.12 226 HIS A N 1
ATOM 1840 C CA . HIS A 1 226 ? -10.257 -14.851 22.356 1.00 88.12 226 HIS A CA 1
ATOM 1841 C C . HIS A 1 226 ? -10.380 -14.359 20.902 1.00 88.12 226 HIS A C 1
ATOM 1843 O O . HIS A 1 226 ? -11.215 -14.845 20.134 1.00 88.12 226 HIS A O 1
ATOM 1849 N N . LEU A 1 227 ? -9.558 -13.378 20.513 1.00 89.69 227 LEU A N 1
ATOM 1850 C CA . LEU A 1 227 ? -9.515 -12.809 19.164 1.00 89.69 227 LEU A CA 1
ATOM 1851 C C . LEU A 1 227 ? -8.873 -13.794 18.182 1.00 89.69 227 LEU A C 1
ATOM 1853 O O . LEU A 1 227 ? -7.710 -14.166 18.371 1.00 89.69 227 LEU A O 1
ATOM 1857 N N . ARG A 1 228 ? -9.593 -14.167 17.113 1.00 91.81 228 ARG A N 1
ATOM 1858 C CA . ARG A 1 228 ? -9.090 -15.061 16.059 1.00 91.81 228 ARG A CA 1
ATOM 1859 C C . ARG A 1 228 ? -8.577 -14.313 14.834 1.00 91.81 228 ARG A C 1
ATOM 1861 O O . ARG A 1 228 ? -9.326 -13.634 14.136 1.00 91.81 228 ARG A O 1
ATOM 1868 N N . VAL A 1 229 ? -7.302 -14.509 14.507 1.00 93.50 229 VAL A N 1
ATOM 1869 C CA . VAL A 1 229 ? -6.626 -13.845 13.385 1.00 93.50 229 VAL A CA 1
ATOM 1870 C C . VAL A 1 229 ? -5.774 -14.795 12.557 1.00 93.50 229 VAL A C 1
ATOM 1872 O O . VAL A 1 229 ? -5.288 -15.822 13.032 1.00 93.50 229 VAL A O 1
ATOM 1875 N N . CYS A 1 230 ? -5.559 -14.443 11.292 1.00 94.06 230 CYS A N 1
ATOM 1876 C CA . CYS A 1 230 ? -4.587 -15.135 10.458 1.00 94.06 230 CYS A CA 1
ATOM 1877 C C . CYS A 1 230 ? -3.149 -14.710 10.789 1.00 94.06 230 CYS A C 1
ATOM 1879 O O . CYS A 1 230 ? -2.906 -13.697 11.451 1.00 94.06 230 CYS A O 1
ATOM 1881 N N . GLN A 1 231 ? -2.181 -15.479 10.285 1.00 91.56 231 GLN A N 1
ATOM 1882 C CA . GLN A 1 231 ? -0.758 -15.196 10.480 1.00 91.56 231 GLN A CA 1
ATOM 1883 C C . GLN A 1 231 ? -0.362 -13.808 9.947 1.00 91.56 231 GLN A C 1
ATOM 1885 O O . GLN A 1 231 ? 0.393 -13.104 10.607 1.00 91.56 231 GLN A O 1
ATOM 1890 N N . GLU A 1 232 ? -0.884 -13.399 8.788 1.00 90.88 232 GLU A N 1
ATOM 1891 C CA . GLU A 1 232 ? -0.568 -12.096 8.188 1.00 90.88 232 GLU A CA 1
ATOM 1892 C C . GLU A 1 232 ? -1.098 -10.933 9.029 1.00 90.88 232 GLU A C 1
ATOM 1894 O O . GLU A 1 232 ? -0.357 -9.998 9.328 1.00 90.88 232 GLU A O 1
ATOM 1899 N N . CYS A 1 233 ? -2.360 -11.004 9.467 1.00 91.81 233 CYS A N 1
ATOM 1900 C CA . CYS A 1 233 ? -2.954 -9.984 10.329 1.00 91.81 233 CYS A CA 1
ATOM 1901 C C . CYS A 1 233 ? -2.223 -9.882 11.668 1.00 91.81 233 CYS A C 1
ATOM 1903 O O . CYS A 1 233 ? -1.964 -8.772 12.121 1.00 91.81 233 CYS A O 1
ATOM 1905 N N . ARG A 1 234 ? -1.806 -11.012 12.252 1.00 88.44 234 ARG A N 1
ATOM 1906 C CA . ARG A 1 234 ? -0.961 -11.004 13.450 1.00 88.44 234 ARG A CA 1
ATOM 1907 C C . ARG A 1 234 ? 0.380 -10.301 13.221 1.00 88.44 234 ARG A C 1
ATOM 1909 O O . ARG A 1 234 ? 0.888 -9.690 14.145 1.00 88.44 234 ARG A O 1
ATOM 1916 N N . CYS A 1 235 ? 1.002 -10.461 12.055 1.00 85.12 235 CYS A N 1
ATOM 1917 C CA . CYS A 1 235 ? 2.323 -9.884 11.798 1.00 85.12 235 CYS A CA 1
ATOM 1918 C C . CYS A 1 235 ? 2.273 -8.393 11.447 1.00 85.12 235 CYS A C 1
ATOM 1920 O O . CYS A 1 235 ? 3.241 -7.690 11.719 1.00 85.12 235 CYS A O 1
ATOM 1922 N N . HIS A 1 236 ? 1.198 -7.931 10.801 1.00 85.25 236 HIS A N 1
ATOM 1923 C CA . HIS A 1 236 ? 1.158 -6.600 10.185 1.00 85.25 236 HIS A CA 1
ATOM 1924 C C . HIS A 1 236 ? 0.087 -5.654 10.750 1.00 85.25 236 HIS A C 1
ATOM 1926 O O . HIS A 1 236 ? 0.084 -4.484 10.378 1.00 85.25 236 HIS A O 1
ATOM 1932 N N . ARG A 1 237 ? -0.856 -6.126 11.579 1.00 78.38 237 ARG A N 1
ATOM 1933 C CA . ARG A 1 237 ? -1.997 -5.313 12.057 1.00 78.38 237 ARG A CA 1
ATOM 1934 C C . ARG A 1 237 ? -2.221 -5.358 13.571 1.00 78.38 237 ARG A C 1
ATOM 1936 O O . ARG A 1 237 ? -3.112 -4.668 14.058 1.00 78.38 237 ARG A O 1
ATOM 1943 N N . ILE A 1 238 ? -1.452 -6.180 14.278 1.00 77.62 238 ILE A N 1
ATOM 1944 C CA . ILE A 1 238 ? -1.497 -6.419 15.723 1.00 77.62 238 ILE A CA 1
ATOM 1945 C C . ILE A 1 238 ? -0.077 -6.273 16.256 1.00 77.62 238 ILE A C 1
ATOM 1947 O O . ILE A 1 238 ? 0.079 -5.649 17.325 1.00 77.62 238 ILE A O 1
#

Radius of gyration: 36.83 Å; chains: 1; bounding box: 70×56×102 Å

Secondary structure (DSSP, 8-state):
----GGGG--------HHHHHHHHHHHHHHHHHHHHHHHHHHHH-SS---HHHHHHHHHHHHHHHHHHHHHHHHHHHHHHHHHHHHHHHHHHHHHHHHHHHHHHHHHHHHHHHHTS--HHHHHHHHTTTTTS--S--------TT--HHHHHHHHHHHHHHH-SSPPPHHHHHHHHHHHHHHHHHH------S-EEEEE--GGG-EE-TTT--EESSEEEEETTT--EE-HHHHHHT-

Sequence (238 aa):
MLFTEESMASCRHDTNPLAIEADIAAVVKQLAEIKHYREIRKSKQHAANSLDKDVAWMVFEQEIKAIRTSLTGLKIAYSTASAINQDSPLITLLQAEEAQASSNRILAHQASRERLLLQEEIQEFCEAEVEFTTADRIYCCKCERWDEHRLLKRAEEVVERDALGPMPRQEQQQRVRDMQEDLRQNHECEHSRRFERIEGGGRRGFTCEMCEARYWKFILECRRCHLRVCQECRCHRI

Foldseek 3Di:
DDDDPPPPPPPPPVQDLVNLVVVLVVLVVVLVVLVVVVVVVVVVPPDDDDPVVVVVSVVVNVVSVVVNVVSVVVNVVVVVVVVCVVCVVVVVVVVVVVVVVVVVVVVVVVVVVVPPPDPVVVVVVVVVVPPDDDDDDDDPPPDVVDDLVVLLVLLLVLLVLPDPDDDDPVVSVVSSVVSSVLCVVQVPDPPPPQWDKDADCDPQADAQPPPRDGDHGIWTAHPRNRHTHHPVCSVPVD

Organism: Aspergillus violaceofuscus (strain CBS 115571) (NCBI:txid1450538)